Protein AF-A0A914CYJ8-F1 (afdb_monomer_lite)

Secondary structure (DSSP, 8-state):
-EEE-SS-EEEEE-SSS-EEEEEE-TTTGGGGTT--EESS--EEEPPTT-EEE-----SSSS----------TT-EEEEEE-SSEEEEEEE-TTSS-TT-TT---EEEEEEESSSEEEEEEEEEEEETTSEEEEEEETTEEEEEESSEEEEEEEEEEESEEEEEEEESS----EEEEEEEEEE-THHHHHHHHHHHHHHHHHHHHHHHHHHHHHHHHHHHHHHHHHHHHHHHHHHH----HHHHHHHHHH-GGGPPPGGGEEEEEEEEEEE-SSEEEEEEEEEEE-HHHHHH--GGGTTSEEEEEEEEEESS--HHHHHHHHHHHHHHHHTT--

Radius of gyration: 52.02 Å; chains: 1; bounding box: 90×52×131 Å

pLDDT: mean 72.26, std 16.92, range [27.33, 96.5]

InterPro domains:
  IPR000719 Protein kinase domain [PS50011] (263-334)
  IPR011009 Protein kinase-like domain superfamily [SSF56112] (263-333)

Foldseek 3Di:
DDKDDPAWKFWWDDDPDTDGPDTDDPVCVVLVVPEDEDADDIDIDADPPMDDDDDDDDPDPDDDDDDDDDDPADDEAEDEDDDQKYKYKDWFHLAQPQDDQDGHKDKYKYAYPDDKKKKKKFFQKFFQLFKKKWKDFDPDIDIDHNHIDHGDIDIDMGRMIMIIMDGNHGTRITMMIMMIGHDPCVVVVVVVVVVVVVVVVVVVVVVVVVVVVVVVVVVVVVVVVVVVVLVVLLVPDDDDPVNVVVCVVVPPQQDQDPVQKAWDPVAWPDDDPFWTKTKMWGAAAGSVCVVPVDPVRRQRHRDIDIDIGGPDPDPVSVVSVVSVVVSCVVVVVD

Organism: NCBI:txid290746

Structure (mmCIF, N/CA/C/O backbone):
data_AF-A0A914CYJ8-F1
#
_entry.id   AF-A0A914CYJ8-F1
#
loop_
_atom_site.group_PDB
_atom_site.id
_atom_site.type_symbol
_atom_site.label_atom_id
_atom_site.label_alt_id
_atom_site.label_comp_id
_atom_site.label_asym_id
_atom_site.label_entity_id
_atom_site.label_seq_id
_atom_site.pdbx_PDB_ins_code
_atom_site.Cartn_x
_atom_site.Cartn_y
_atom_site.Cartn_z
_atom_site.occupancy
_atom_site.B_iso_or_equiv
_atom_site.auth_seq_id
_atom_site.auth_comp_id
_atom_site.auth_asym_id
_atom_site.auth_atom_id
_atom_site.pdbx_PDB_model_num
ATOM 1 N N . MET A 1 1 ? -0.369 1.616 -30.869 1.00 65.31 1 MET A N 1
ATOM 2 C CA . MET A 1 1 ? -0.073 0.669 -31.967 1.00 65.31 1 MET A CA 1
ATOM 3 C C . MET A 1 1 ? -1.323 -0.158 -32.185 1.00 65.31 1 MET A C 1
ATOM 5 O O . MET A 1 1 ? -1.842 -0.647 -31.193 1.00 65.31 1 MET A O 1
ATOM 9 N N . ASN A 1 2 ? -1.812 -0.299 -33.416 1.00 59.53 2 ASN A N 1
ATOM 10 C CA . ASN A 1 2 ? -2.953 -1.172 -33.705 1.00 59.53 2 ASN A CA 1
ATOM 11 C C . ASN A 1 2 ? -2.450 -2.413 -34.433 1.00 59.53 2 ASN A C 1
ATOM 13 O O . ASN A 1 2 ? -1.816 -2.297 -35.477 1.00 59.53 2 ASN A O 1
ATOM 17 N N . TYR A 1 3 ? -2.712 -3.591 -33.873 1.00 64.88 3 TYR A N 1
ATOM 18 C CA . TYR A 1 3 ? -2.283 -4.856 -34.454 1.00 64.88 3 TYR A CA 1
ATOM 19 C C . TYR A 1 3 ? -3.475 -5.756 -34.752 1.00 64.88 3 TYR A C 1
ATOM 21 O O . TYR A 1 3 ? -4.336 -5.952 -33.896 1.00 64.88 3 TYR A O 1
ATOM 29 N N . ASN A 1 4 ? -3.494 -6.310 -35.961 1.00 63.78 4 ASN A N 1
ATOM 30 C CA . ASN A 1 4 ? -4.477 -7.283 -36.412 1.00 63.78 4 ASN A CA 1
ATOM 31 C C . ASN A 1 4 ? -3.741 -8.549 -36.871 1.00 63.78 4 ASN A C 1
ATOM 33 O O . ASN A 1 4 ? -3.039 -8.532 -37.886 1.00 63.78 4 ASN A O 1
ATOM 37 N N . GLY A 1 5 ? -3.862 -9.630 -36.101 1.00 69.62 5 GLY A N 1
ATOM 38 C CA . GLY A 1 5 ? -3.235 -10.910 -36.406 1.00 69.62 5 GLY A CA 1
ATOM 39 C C . GLY A 1 5 ? -3.329 -11.916 -35.257 1.00 69.62 5 GLY A C 1
ATOM 40 O O . GLY A 1 5 ? -3.286 -11.561 -34.083 1.00 69.62 5 GLY A O 1
ATOM 41 N N . SER A 1 6 ? -3.404 -13.200 -35.613 1.00 71.12 6 SER A N 1
ATOM 42 C CA . SER A 1 6 ? -3.577 -14.321 -34.670 1.00 71.12 6 SER A CA 1
ATOM 43 C C . SER A 1 6 ? -2.309 -14.703 -33.892 1.00 71.12 6 SER A C 1
ATOM 45 O O . SER A 1 6 ? -2.379 -15.414 -32.891 1.00 71.12 6 SER A O 1
ATOM 47 N N . LEU A 1 7 ? -1.141 -14.246 -34.347 1.00 72.56 7 LEU A N 1
ATOM 48 C CA . LEU A 1 7 ? 0.161 -14.495 -33.725 1.00 72.56 7 LEU A CA 1
ATOM 49 C C . LEU A 1 7 ? 0.676 -13.227 -33.043 1.00 72.56 7 LEU A C 1
ATOM 51 O O . LEU A 1 7 ? 0.291 -12.128 -33.425 1.00 72.56 7 LEU A O 1
ATOM 55 N N . LYS A 1 8 ? 1.561 -13.352 -32.053 1.00 76.06 8 LYS A N 1
ATOM 56 C CA . LYS A 1 8 ? 2.102 -12.188 -31.335 1.00 76.06 8 LYS A CA 1
ATOM 57 C C . LYS A 1 8 ? 3.187 -11.473 -32.145 1.00 76.06 8 LYS A C 1
ATOM 59 O O . LYS A 1 8 ? 4.078 -12.122 -32.691 1.00 76.06 8 LYS A O 1
ATOM 64 N N . VAL A 1 9 ? 3.141 -10.143 -32.170 1.00 67.50 9 VAL A N 1
ATOM 65 C CA . VAL A 1 9 ? 4.271 -9.300 -32.579 1.00 67.50 9 VAL A CA 1
ATOM 66 C C . VAL A 1 9 ? 5.287 -9.302 -31.454 1.00 67.50 9 VAL A C 1
ATOM 68 O O . VAL A 1 9 ? 4.919 -9.118 -30.293 1.00 67.50 9 VAL A O 1
ATOM 71 N N . LYS A 1 10 ? 6.564 -9.475 -31.794 1.00 74.94 10 LYS A N 1
ATOM 72 C CA . LYS A 1 10 ? 7.658 -9.342 -30.832 1.00 74.94 10 LYS A CA 1
ATOM 73 C C . LYS A 1 10 ? 8.415 -8.063 -31.119 1.00 74.94 10 LYS A C 1
ATOM 75 O O . LYS A 1 10 ? 8.967 -7.903 -32.206 1.00 74.94 10 LYS A O 1
ATOM 80 N N . ALA A 1 11 ? 8.467 -7.166 -30.150 1.00 69.69 11 ALA A N 1
ATOM 81 C CA . ALA A 1 11 ? 9.486 -6.140 -30.156 1.00 69.69 11 ALA A CA 1
ATOM 82 C C . ALA A 1 11 ? 10.757 -6.754 -29.601 1.00 69.69 11 ALA A C 1
ATOM 84 O O . ALA A 1 11 ? 10.770 -7.288 -28.490 1.00 69.69 11 ALA A O 1
ATOM 85 N N . VAL A 1 12 ? 11.813 -6.695 -30.393 1.00 69.75 12 VAL A N 1
ATOM 86 C CA . VAL A 1 12 ? 13.108 -7.223 -30.010 1.00 69.75 12 VAL A CA 1
ATOM 87 C C . VAL A 1 12 ? 14.162 -6.137 -30.084 1.00 69.75 12 VAL A C 1
ATOM 89 O O . VAL A 1 12 ? 14.069 -5.188 -30.867 1.00 69.75 12 VAL A O 1
ATOM 92 N N . THR A 1 13 ? 15.191 -6.303 -29.269 1.00 64.69 13 THR A N 1
ATOM 93 C CA . THR A 1 13 ? 16.447 -5.577 -29.405 1.00 64.69 13 THR A CA 1
ATOM 94 C C . THR A 1 13 ? 17.588 -6.578 -29.478 1.00 64.69 13 THR A C 1
ATOM 96 O O . THR A 1 13 ? 17.504 -7.649 -28.876 1.00 64.69 13 THR A O 1
ATOM 99 N N . GLY A 1 14 ? 18.628 -6.269 -30.251 1.00 55.00 14 GLY A N 1
ATOM 100 C CA . GLY A 1 14 ? 19.789 -7.145 -30.334 1.00 55.00 14 GLY A CA 1
ATOM 101 C C . GLY A 1 14 ? 20.650 -6.982 -31.578 1.00 55.00 14 GLY A C 1
ATOM 102 O O . GLY A 1 14 ? 20.204 -7.251 -32.690 1.00 55.00 14 GLY A O 1
ATOM 103 N N . TYR A 1 15 ? 21.922 -6.656 -31.348 1.00 46.19 15 TYR A N 1
ATOM 104 C CA . TYR A 1 15 ? 23.052 -7.117 -32.152 1.00 46.19 15 TYR A CA 1
ATOM 105 C C . TYR A 1 15 ? 23.819 -8.090 -31.228 1.00 46.19 15 TYR A C 1
ATOM 107 O O . TYR A 1 15 ? 24.205 -7.683 -30.136 1.00 46.19 15 TYR A O 1
ATOM 115 N N . ASN A 1 16 ? 23.960 -9.362 -31.623 1.00 39.56 16 ASN A N 1
ATOM 116 C CA . ASN A 1 16 ? 24.482 -10.551 -30.897 1.00 39.56 16 ASN A CA 1
ATOM 117 C C . ASN A 1 16 ? 23.524 -11.423 -30.056 1.00 39.56 16 ASN A C 1
ATOM 119 O O . ASN A 1 16 ? 23.711 -12.635 -30.074 1.00 39.56 16 ASN A O 1
ATOM 123 N N . GLU A 1 17 ? 22.485 -10.899 -29.402 1.00 50.50 17 GLU A N 1
ATOM 124 C CA . GLU A 1 17 ? 21.430 -11.718 -28.767 1.00 50.50 17 GLU A CA 1
ATOM 125 C C . GLU A 1 17 ? 20.073 -11.026 -28.916 1.00 50.50 17 GLU A C 1
ATOM 127 O O . GLU A 1 17 ? 19.971 -9.817 -28.720 1.00 50.50 17 GLU A O 1
ATOM 132 N N . THR A 1 18 ? 19.030 -11.768 -29.296 1.00 59.47 18 THR A N 1
ATOM 133 C CA . THR A 1 18 ? 17.680 -11.217 -29.476 1.00 59.47 18 THR A CA 1
ATOM 134 C C . THR A 1 18 ? 16.951 -11.183 -28.134 1.00 59.47 18 THR A C 1
ATOM 136 O O . THR A 1 18 ? 16.360 -12.177 -27.714 1.00 59.47 18 THR A O 1
ATOM 139 N N . TYR A 1 19 ? 16.961 -10.035 -27.462 1.00 59.78 19 TYR A N 1
ATOM 140 C CA . TYR A 1 19 ? 16.133 -9.807 -26.282 1.00 59.78 19 TYR A CA 1
ATOM 141 C C . TYR A 1 19 ? 14.717 -9.462 -26.724 1.00 59.78 19 TYR A C 1
ATOM 143 O O . TYR A 1 19 ? 14.501 -8.489 -27.448 1.00 59.78 19 TYR A O 1
ATOM 151 N N . ILE A 1 20 ? 13.740 -10.246 -26.273 1.00 67.88 20 ILE A N 1
ATOM 152 C CA . ILE A 1 20 ? 12.326 -9.923 -26.457 1.00 67.88 20 ILE A CA 1
ATOM 153 C C . ILE A 1 20 ? 11.970 -8.840 -25.437 1.00 67.88 20 ILE A C 1
ATOM 155 O O . ILE A 1 20 ? 11.884 -9.104 -24.241 1.00 67.88 20 ILE A O 1
ATOM 159 N N . LEU A 1 21 ? 11.789 -7.613 -25.921 1.00 66.06 21 LEU A N 1
ATOM 160 C CA . LEU A 1 21 ? 11.385 -6.461 -25.116 1.00 66.06 21 LEU A CA 1
ATOM 161 C C . LEU A 1 21 ? 9.946 -6.617 -24.637 1.00 66.06 21 LEU A C 1
ATOM 163 O O . LEU A 1 21 ? 9.628 -6.394 -23.470 1.00 66.06 21 LEU A O 1
ATOM 167 N N . PHE A 1 22 ? 9.076 -6.987 -25.572 1.00 69.44 22 PHE A N 1
ATOM 168 C CA . PHE A 1 22 ? 7.685 -7.299 -25.313 1.00 69.44 22 PHE A CA 1
ATOM 169 C C . PHE A 1 22 ? 7.096 -8.120 -26.450 1.00 69.44 22 PHE A C 1
ATOM 171 O O . PHE A 1 22 ? 7.529 -8.028 -27.600 1.00 69.44 22 PHE A O 1
ATOM 178 N N . GLU A 1 23 ? 6.074 -8.898 -26.115 1.00 74.81 23 GLU A N 1
ATOM 179 C CA . GLU A 1 23 ? 5.215 -9.554 -27.088 1.00 74.81 23 GLU A CA 1
ATOM 180 C C . GLU A 1 23 ? 3.791 -9.067 -26.895 1.00 74.81 23 GLU A C 1
ATOM 182 O O . GLU A 1 23 ? 3.318 -8.980 -25.762 1.00 74.81 23 GLU A O 1
ATOM 187 N N . TYR A 1 24 ? 3.095 -8.791 -27.989 1.00 76.81 24 TYR A N 1
ATOM 188 C CA . TYR A 1 24 ? 1.694 -8.406 -27.930 1.00 76.81 24 TYR A CA 1
ATOM 189 C C . TYR A 1 24 ? 0.910 -9.044 -29.067 1.00 76.81 24 TYR A C 1
ATOM 191 O O . TYR A 1 24 ? 1.392 -9.171 -30.191 1.00 76.81 24 TYR A O 1
ATOM 199 N N . GLY A 1 25 ? -0.291 -9.510 -28.743 1.00 76.44 25 GLY A N 1
ATOM 200 C CA . GLY A 1 25 ? -1.238 -10.088 -29.692 1.00 76.44 25 GLY A CA 1
ATOM 201 C C . GLY A 1 25 ? -2.582 -9.376 -29.618 1.00 76.44 25 GLY A C 1
ATOM 202 O O . GLY A 1 25 ? -2.756 -8.441 -28.841 1.00 76.44 25 GLY A O 1
ATOM 203 N N . GLU A 1 26 ? -3.543 -9.845 -30.407 1.00 74.44 26 GLU A N 1
ATOM 204 C CA . GLU A 1 26 ? -4.884 -9.256 -30.521 1.00 74.44 26 GLU A CA 1
ATOM 205 C C . GLU A 1 26 ? -5.596 -9.085 -29.165 1.00 74.44 26 GLU A C 1
ATOM 207 O O . GLU A 1 26 ? -6.169 -8.031 -28.889 1.00 74.44 26 GLU A O 1
ATOM 212 N N . ASN A 1 27 ? -5.471 -10.072 -28.273 1.00 74.50 27 ASN A N 1
ATOM 213 C CA . ASN A 1 27 ? -6.099 -10.045 -26.947 1.00 74.50 27 ASN A CA 1
ATOM 214 C C . ASN A 1 27 ? -5.528 -8.959 -26.021 1.00 74.50 27 ASN A C 1
ATOM 216 O O . ASN A 1 27 ? -6.249 -8.428 -25.178 1.00 74.50 27 ASN A O 1
ATOM 220 N N . ASP A 1 28 ? -4.256 -8.601 -26.211 1.00 70.56 28 ASP A N 1
ATOM 221 C CA . ASP A 1 28 ? -3.530 -7.673 -25.342 1.00 70.56 28 ASP A CA 1
ATOM 222 C C . ASP A 1 28 ? -3.393 -6.288 -25.993 1.00 70.56 28 ASP A C 1
ATOM 224 O O . ASP A 1 28 ? -2.958 -5.343 -25.342 1.00 70.56 28 ASP A O 1
ATOM 228 N N . ALA A 1 29 ? -3.790 -6.135 -27.265 1.00 66.25 29 ALA A N 1
ATOM 229 C CA . ALA A 1 29 ? -3.597 -4.930 -28.077 1.00 66.25 29 ALA A CA 1
ATOM 230 C C . ALA A 1 29 ? -4.163 -3.657 -27.426 1.00 66.25 29 ALA A C 1
ATOM 232 O O . ALA A 1 29 ? -3.581 -2.583 -27.558 1.00 66.25 29 ALA A O 1
ATOM 233 N N . LYS A 1 30 ? -5.250 -3.779 -26.652 1.00 67.88 30 LYS A N 1
ATOM 234 C CA . LYS A 1 30 ? -5.850 -2.653 -25.917 1.00 67.88 30 LYS A CA 1
ATOM 235 C C . LYS A 1 30 ? -4.908 -2.044 -24.875 1.00 67.88 30 LYS A C 1
ATOM 237 O O . LYS A 1 30 ? -4.979 -0.840 -24.660 1.00 67.88 30 LYS A O 1
ATOM 242 N N . LEU A 1 31 ? -4.014 -2.838 -24.278 1.00 60.97 31 LEU A N 1
ATOM 243 C CA . LEU A 1 31 ? -3.001 -2.368 -23.321 1.00 60.97 31 LEU A CA 1
ATOM 244 C C . LEU A 1 31 ? -1.889 -1.552 -24.004 1.00 60.97 31 LEU A C 1
ATOM 246 O O . LEU A 1 31 ? -1.146 -0.836 -23.342 1.00 60.97 31 LEU A O 1
ATOM 250 N N . TRP A 1 32 ? -1.788 -1.645 -25.335 1.00 62.09 32 TRP A N 1
ATOM 251 C CA . TRP A 1 32 ? -0.802 -0.941 -26.162 1.00 62.09 32 TRP A CA 1
ATOM 252 C C . TRP A 1 32 ? -1.363 0.313 -26.840 1.00 62.09 32 TRP A C 1
ATOM 254 O O . TRP A 1 32 ? -0.641 1.022 -27.559 1.00 62.09 32 TRP A O 1
ATOM 264 N N . ASN A 1 33 ? -2.640 0.618 -26.603 1.00 59.03 33 ASN A N 1
ATOM 265 C CA . ASN A 1 33 ? -3.208 1.910 -26.946 1.00 59.03 33 ASN A CA 1
ATOM 266 C C . ASN A 1 33 ? -2.525 2.956 -26.055 1.00 59.03 33 ASN A C 1
ATOM 268 O O . ASN A 1 33 ? -2.599 2.873 -24.837 1.00 59.03 33 ASN A O 1
ATOM 272 N N . ASN A 1 34 ? -1.825 3.918 -26.663 1.00 55.19 34 ASN A N 1
ATOM 273 C CA . ASN A 1 34 ? -1.064 4.986 -25.987 1.00 55.19 34 ASN A CA 1
ATOM 274 C C . ASN A 1 34 ? 0.287 4.587 -25.352 1.00 55.19 34 ASN A C 1
ATOM 276 O O . ASN A 1 34 ? 0.893 5.389 -24.629 1.00 55.19 34 ASN A O 1
ATOM 280 N N . VAL A 1 35 ? 0.822 3.399 -25.656 1.00 58.69 35 VAL A N 1
ATOM 281 C CA . VAL A 1 35 ? 2.220 3.089 -25.315 1.00 58.69 35 VAL A CA 1
ATOM 282 C C . VAL A 1 35 ? 3.148 3.886 -26.230 1.00 58.69 35 VAL A C 1
ATOM 284 O O . VAL A 1 35 ? 3.100 3.758 -27.455 1.00 58.69 35 VAL A O 1
ATOM 287 N N . ILE A 1 36 ? 4.000 4.705 -25.616 1.00 57.38 36 ILE A N 1
ATOM 288 C CA . ILE A 1 36 ? 5.079 5.428 -26.287 1.00 57.38 36 ILE A CA 1
ATOM 289 C C . ILE A 1 36 ? 6.342 4.611 -26.050 1.00 57.38 36 ILE A C 1
ATOM 291 O O . ILE A 1 36 ? 6.687 4.339 -24.904 1.00 57.38 36 ILE A O 1
ATOM 295 N N . VAL A 1 37 ? 7.013 4.202 -27.124 1.00 56.44 37 VAL A N 1
ATOM 296 C CA . VAL A 1 37 ? 8.320 3.548 -27.031 1.00 56.44 37 VAL A CA 1
ATOM 297 C C . VAL A 1 37 ? 9.368 4.551 -27.494 1.00 56.44 37 VAL A C 1
ATOM 299 O O . VAL A 1 37 ? 9.350 4.968 -28.651 1.00 56.44 37 VAL A O 1
ATOM 302 N N . SER A 1 38 ? 10.265 4.949 -26.592 1.00 53.12 38 SER A N 1
ATOM 303 C CA . SER A 1 38 ? 11.296 5.954 -26.868 1.00 53.12 38 SER A CA 1
ATOM 304 C C . SER A 1 38 ? 12.676 5.301 -26.941 1.00 53.12 38 SER A C 1
ATOM 306 O O . SER A 1 38 ? 13.176 4.785 -25.943 1.00 53.12 38 SER A O 1
ATOM 308 N N . GLY A 1 39 ? 13.315 5.332 -28.113 1.00 53.41 39 GLY A N 1
ATOM 309 C CA . GLY A 1 39 ? 14.651 4.766 -28.321 1.00 53.41 39 GLY A CA 1
ATOM 310 C C . GLY A 1 39 ? 15.147 4.900 -29.763 1.00 53.41 39 GLY A C 1
ATOM 311 O O . GLY A 1 39 ? 14.374 5.216 -30.662 1.00 53.41 39 GLY A O 1
ATOM 312 N N . ASN A 1 40 ? 16.444 4.656 -29.979 1.00 49.78 40 ASN A N 1
ATOM 313 C CA . ASN A 1 40 ? 17.101 4.829 -31.283 1.00 49.78 40 ASN A CA 1
ATOM 314 C C . ASN A 1 40 ? 16.772 3.725 -32.305 1.00 49.78 40 ASN A C 1
ATOM 316 O O . ASN A 1 40 ? 16.902 3.955 -33.504 1.00 49.78 40 ASN A O 1
ATOM 320 N N . LEU A 1 41 ? 16.359 2.532 -31.861 1.00 50.84 41 LEU A N 1
ATOM 321 C CA . LEU A 1 41 ? 16.022 1.428 -32.759 1.00 50.84 41 LEU A CA 1
ATOM 322 C C . LEU A 1 41 ? 15.099 0.423 -32.057 1.00 50.84 41 LEU A C 1
ATOM 324 O O . LEU A 1 41 ? 15.478 -0.169 -31.049 1.00 50.84 41 LEU A O 1
ATOM 328 N N . ILE A 1 42 ? 13.901 0.208 -32.598 1.00 60.09 42 ILE A N 1
ATOM 329 C CA . ILE A 1 42 ? 13.014 -0.891 -32.200 1.00 60.09 42 ILE A CA 1
ATOM 330 C C . ILE A 1 42 ? 12.892 -1.785 -33.424 1.00 60.09 42 ILE A C 1
ATOM 332 O O . ILE A 1 42 ? 12.387 -1.348 -34.457 1.00 60.09 42 ILE A O 1
ATOM 336 N N . THR A 1 43 ? 13.353 -3.029 -33.326 1.00 62.56 43 THR A N 1
ATOM 337 C CA . THR A 1 43 ? 13.066 -4.015 -34.368 1.00 62.56 43 THR A CA 1
ATOM 338 C C . THR A 1 43 ? 11.769 -4.713 -33.997 1.00 62.56 43 THR A C 1
ATOM 340 O O . THR A 1 43 ? 11.658 -5.321 -32.933 1.00 62.56 43 THR A O 1
ATOM 343 N N . LEU A 1 44 ? 10.766 -4.602 -34.861 1.00 66.31 44 LEU A N 1
ATOM 344 C CA . LEU A 1 44 ? 9.482 -5.268 -34.682 1.00 66.31 44 LEU A CA 1
ATOM 345 C C . LEU A 1 44 ? 9.444 -6.491 -35.591 1.00 66.31 44 LEU A C 1
ATOM 347 O O . LEU A 1 44 ? 9.492 -6.371 -36.813 1.00 66.31 44 LEU A O 1
ATOM 351 N N . ILE A 1 45 ? 9.359 -7.671 -34.986 1.00 69.25 45 ILE A N 1
ATOM 352 C CA . ILE A 1 45 ? 9.130 -8.922 -35.700 1.00 69.25 45 ILE A CA 1
ATOM 353 C C . ILE A 1 45 ? 7.619 -9.101 -35.808 1.00 69.25 45 ILE A C 1
ATOM 355 O O . ILE A 1 45 ? 6.952 -9.490 -34.844 1.00 69.25 45 ILE A O 1
ATOM 359 N N . ILE A 1 46 ? 7.086 -8.791 -36.988 1.00 65.56 46 ILE A N 1
ATOM 360 C CA . ILE A 1 46 ? 5.675 -8.988 -37.321 1.00 65.56 46 ILE A CA 1
ATOM 361 C C . ILE A 1 46 ? 5.522 -10.413 -37.873 1.00 65.56 46 ILE A C 1
ATOM 363 O O . ILE A 1 46 ? 6.215 -10.770 -38.831 1.00 65.56 46 ILE A O 1
ATOM 367 N N . PRO A 1 47 ? 4.664 -11.260 -37.282 1.00 58.25 47 PRO A N 1
ATOM 368 C CA . PRO A 1 47 ? 4.485 -12.626 -37.748 1.00 58.25 47 PRO A CA 1
ATOM 369 C C . PRO A 1 47 ? 3.790 -12.661 -39.123 1.00 58.25 47 PRO A C 1
ATOM 371 O O . PRO A 1 47 ? 3.103 -11.707 -39.501 1.00 58.25 47 PRO A O 1
ATOM 374 N N . PRO A 1 48 ? 3.916 -13.766 -39.881 1.00 55.06 48 PRO A N 1
ATOM 375 C CA . PRO A 1 48 ? 3.263 -13.898 -41.180 1.00 55.06 48 PRO A CA 1
ATOM 376 C C . PRO A 1 48 ? 1.754 -13.650 -41.070 1.00 55.06 48 PRO A C 1
ATOM 378 O O . PRO A 1 48 ? 1.098 -14.232 -40.207 1.00 55.06 48 PRO A O 1
ATOM 381 N N . ARG A 1 49 ? 1.202 -12.831 -41.977 1.00 58.72 49 ARG A N 1
ATOM 382 C CA . ARG A 1 49 ? -0.222 -12.426 -42.018 1.00 58.72 49 ARG A CA 1
ATOM 383 C C . ARG A 1 49 ? -0.684 -11.501 -40.878 1.00 58.72 49 ARG A C 1
ATOM 385 O O . ARG A 1 49 ? -1.878 -11.232 -40.798 1.00 58.72 49 ARG A O 1
ATOM 392 N N . GLY A 1 50 ? 0.218 -11.010 -40.028 1.00 64.12 50 GLY A N 1
ATOM 393 C CA . GLY A 1 50 ? -0.069 -9.914 -39.101 1.00 64.12 50 GLY A CA 1
ATOM 394 C C . GLY A 1 50 ? 0.073 -8.550 -39.782 1.00 64.12 50 GLY A C 1
ATOM 395 O O . GLY A 1 50 ? 0.951 -8.372 -40.626 1.00 64.12 50 GLY A O 1
ATOM 396 N N . SER A 1 51 ? -0.768 -7.584 -39.409 1.00 64.50 51 SER A N 1
ATOM 397 C CA . SER A 1 51 ? -0.654 -6.179 -39.827 1.00 64.50 51 SER A CA 1
ATOM 398 C C . SER A 1 51 ? -0.494 -5.289 -38.607 1.00 64.50 51 SER A C 1
ATOM 400 O O . SER A 1 51 ? -1.251 -5.427 -37.645 1.00 64.50 51 SER A O 1
ATOM 402 N N . LEU A 1 52 ? 0.479 -4.381 -38.648 1.00 57.72 52 LEU A N 1
ATOM 403 C CA . LEU A 1 52 ? 0.799 -3.479 -37.552 1.00 57.72 52 LEU A CA 1
ATOM 404 C C . LEU A 1 52 ? 0.806 -2.025 -38.027 1.00 57.72 52 LEU A C 1
ATOM 406 O O . LEU A 1 52 ? 1.692 -1.625 -38.780 1.00 57.72 52 LEU A O 1
ATOM 410 N N . ASP A 1 53 ? -0.123 -1.234 -37.499 1.00 63.66 53 ASP A N 1
ATOM 411 C CA . ASP A 1 53 ? -0.166 0.211 -37.681 1.00 63.66 53 ASP A CA 1
ATOM 412 C C . ASP A 1 53 ? 0.518 0.924 -36.508 1.00 63.66 53 ASP A C 1
ATOM 414 O O . ASP A 1 53 ? 0.136 0.794 -35.333 1.00 63.66 53 ASP A O 1
ATOM 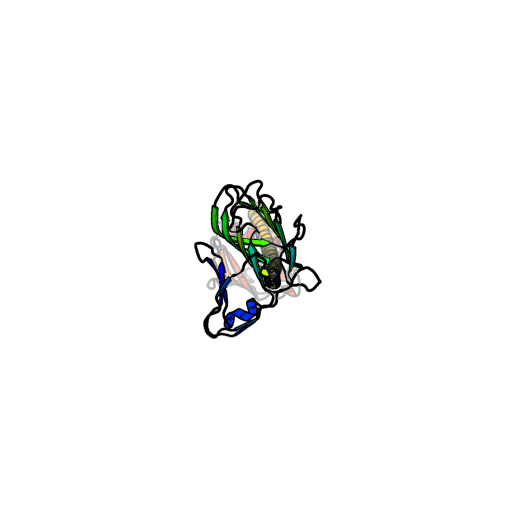418 N N . ILE A 1 54 ? 1.541 1.712 -36.839 1.00 58.19 54 ILE A N 1
ATOM 419 C CA . ILE A 1 54 ? 2.347 2.471 -35.883 1.00 58.19 54 ILE A CA 1
ATOM 420 C C . ILE A 1 54 ? 2.204 3.952 -36.201 1.00 58.19 54 ILE A C 1
ATOM 422 O O . ILE A 1 54 ? 2.571 4.411 -37.279 1.00 58.19 54 ILE A O 1
ATOM 426 N N . THR A 1 55 ? 1.720 4.715 -35.229 1.00 51.03 55 THR A N 1
ATOM 427 C CA . THR A 1 55 ? 1.785 6.174 -35.260 1.00 51.03 55 THR A CA 1
ATOM 428 C C . THR A 1 55 ? 2.984 6.602 -34.429 1.00 51.03 55 THR A C 1
ATOM 430 O O . THR A 1 55 ? 3.081 6.244 -33.256 1.00 51.03 55 THR A O 1
ATOM 433 N N . PHE A 1 56 ? 3.907 7.344 -35.030 1.00 48.34 56 PHE A N 1
ATOM 434 C CA . PHE A 1 56 ? 5.030 7.951 -34.325 1.00 48.34 56 PHE A CA 1
ATOM 435 C C . PHE A 1 56 ? 4.729 9.429 -34.074 1.00 48.34 56 PHE A C 1
ATOM 437 O O . PHE A 1 56 ? 4.230 10.130 -34.952 1.00 48.34 56 PHE A O 1
ATOM 444 N N . GLN A 1 57 ? 5.038 9.904 -32.870 1.00 44.31 57 GLN A N 1
ATOM 445 C CA . GLN A 1 57 ? 4.976 11.320 -32.532 1.00 44.31 57 GLN A CA 1
ATOM 446 C C . GLN A 1 57 ? 6.408 11.842 -32.453 1.00 44.31 57 GLN A C 1
ATOM 448 O O . GLN A 1 57 ? 7.171 11.457 -31.571 1.00 44.31 57 GLN A O 1
ATOM 453 N N . THR A 1 58 ? 6.795 12.693 -33.399 1.00 42.16 58 THR A N 1
ATOM 454 C CA . THR A 1 58 ? 8.070 13.408 -33.335 1.00 42.16 58 THR A CA 1
ATOM 455 C C . THR A 1 58 ? 7.878 14.654 -32.478 1.00 42.16 58 THR A C 1
ATOM 457 O O . THR A 1 58 ? 7.017 15.478 -32.776 1.00 42.16 58 THR A O 1
ATOM 460 N N . THR A 1 59 ? 8.681 14.833 -31.428 1.00 41.03 59 THR A N 1
ATOM 461 C CA . THR A 1 59 ? 8.582 15.979 -30.495 1.00 41.03 59 THR A CA 1
ATOM 462 C C . THR A 1 59 ? 8.964 17.330 -31.120 1.00 41.03 59 THR A C 1
ATOM 464 O O . THR A 1 59 ? 9.042 18.336 -30.425 1.00 41.03 59 THR A O 1
ATOM 467 N N . TYR A 1 60 ? 9.180 17.397 -32.432 1.00 38.12 60 TYR A N 1
ATOM 468 C CA . TYR A 1 60 ? 9.346 18.651 -33.153 1.00 38.12 60 TYR A CA 1
ATOM 469 C C . TYR A 1 60 ? 8.196 18.823 -34.133 1.00 38.12 60 TYR A C 1
ATOM 471 O O . TYR A 1 60 ? 8.054 18.067 -35.094 1.00 38.12 60 TYR A O 1
ATOM 479 N N . GLY A 1 61 ? 7.363 19.831 -33.870 1.00 38.38 61 GLY A N 1
ATOM 480 C CA . GLY A 1 61 ? 6.375 20.316 -34.818 1.00 38.38 61 GLY A CA 1
ATOM 481 C C . GLY A 1 61 ? 7.082 20.905 -36.031 1.00 38.38 61 GLY A C 1
ATOM 482 O O . GLY A 1 61 ? 7.362 22.095 -36.048 1.00 38.38 61 GLY A O 1
ATOM 483 N N . SER A 1 62 ? 7.422 20.065 -37.005 1.00 32.41 62 SER A N 1
ATOM 484 C CA . SER A 1 62 ? 7.499 20.365 -38.437 1.00 32.41 62 SER A CA 1
ATOM 485 C C . SER A 1 62 ? 7.942 19.117 -39.191 1.00 32.41 62 SER A C 1
ATOM 487 O O . SER A 1 62 ? 8.892 18.431 -38.826 1.00 32.41 62 SER A O 1
ATOM 489 N N . VAL A 1 63 ? 7.204 18.838 -40.255 1.00 40.34 63 VAL A N 1
ATOM 490 C CA . VAL A 1 63 ? 7.393 17.744 -41.201 1.00 40.34 63 VAL A CA 1
ATOM 491 C C . VAL A 1 63 ? 8.747 17.891 -41.905 1.00 40.34 63 VAL A C 1
ATOM 493 O O . VAL A 1 63 ? 8.945 18.885 -42.594 1.00 40.34 63 VAL A O 1
ATOM 496 N N . ALA A 1 64 ? 9.647 16.908 -41.790 1.00 29.42 64 ALA A N 1
ATOM 497 C CA . ALA A 1 64 ? 10.635 16.579 -42.825 1.00 29.42 64 ALA A CA 1
ATOM 498 C C . ALA A 1 64 ? 11.336 15.242 -42.530 1.00 29.42 64 ALA A C 1
ATOM 500 O O . ALA A 1 64 ? 11.770 14.972 -41.414 1.00 29.42 64 ALA A O 1
ATOM 501 N N . ASN A 1 65 ? 11.457 14.423 -43.574 1.00 35.66 65 ASN A N 1
ATOM 502 C CA . ASN A 1 65 ? 12.301 13.235 -43.621 1.00 35.66 65 ASN A CA 1
ATOM 503 C C . ASN A 1 65 ? 13.765 13.577 -43.294 1.00 35.66 65 ASN A C 1
ATOM 505 O O . ASN A 1 65 ? 14.313 14.509 -43.877 1.00 35.66 65 ASN A O 1
ATOM 509 N N . GLY A 1 66 ? 14.420 12.747 -42.478 1.00 27.33 66 GLY A N 1
ATOM 510 C CA . GLY A 1 66 ? 15.883 12.679 -42.409 1.00 27.33 66 GLY A CA 1
ATOM 511 C C . GLY A 1 66 ? 16.504 13.040 -41.057 1.00 27.33 66 GLY A C 1
ATOM 512 O O . GLY A 1 66 ? 16.364 14.148 -40.565 1.00 27.33 66 GLY A O 1
ATOM 513 N N . ILE A 1 67 ? 17.210 12.053 -40.500 1.00 29.09 67 ILE A N 1
ATOM 514 C CA . ILE A 1 67 ? 18.503 12.128 -39.796 1.00 29.09 67 ILE A CA 1
ATOM 515 C C . ILE A 1 67 ? 18.777 13.395 -38.955 1.00 29.09 67 ILE A C 1
ATOM 517 O O . ILE A 1 67 ? 19.108 14.448 -39.481 1.00 29.09 67 ILE A O 1
ATOM 521 N N . MET A 1 68 ? 18.743 13.170 -37.633 1.00 35.03 68 MET A N 1
ATOM 522 C CA . MET A 1 68 ? 19.504 13.770 -36.519 1.00 35.03 68 MET A CA 1
ATOM 523 C C . MET A 1 68 ? 19.986 15.230 -36.599 1.00 35.03 68 MET A C 1
ATOM 525 O O . MET A 1 68 ? 20.780 15.595 -37.455 1.00 35.03 68 MET A O 1
ATOM 529 N N . SER A 1 69 ? 19.717 15.979 -35.524 1.00 35.78 69 SER A N 1
ATOM 530 C CA . SER A 1 69 ? 20.732 16.547 -34.609 1.00 35.78 69 SER A CA 1
ATOM 531 C C . SER A 1 69 ? 20.103 17.718 -33.850 1.00 35.78 69 SER A C 1
ATOM 533 O O . SER A 1 69 ? 19.887 18.793 -34.403 1.00 35.78 69 SER A O 1
ATOM 535 N N . GLY A 1 70 ? 19.767 17.503 -32.579 1.00 30.09 70 GLY A N 1
ATOM 536 C CA . GLY A 1 70 ? 19.244 18.535 -31.688 1.00 30.09 70 GLY A CA 1
ATOM 537 C C . GLY A 1 70 ? 19.909 18.402 -30.326 1.00 30.09 70 GLY A C 1
ATOM 538 O O . GLY A 1 70 ? 19.969 17.309 -29.778 1.00 30.09 70 GLY A O 1
ATOM 539 N N . ASN A 1 71 ? 20.445 19.507 -29.818 1.00 35.03 71 ASN A N 1
ATOM 540 C CA . ASN A 1 71 ? 21.222 19.623 -28.583 1.00 35.03 71 ASN A CA 1
ATOM 541 C C . ASN A 1 71 ? 20.491 18.962 -27.383 1.00 35.03 71 ASN A C 1
ATOM 543 O O . ASN A 1 71 ? 19.458 19.456 -26.938 1.00 35.03 71 ASN A O 1
ATOM 547 N N . ILE A 1 72 ? 21.015 17.838 -26.877 1.00 43.44 72 ILE A N 1
ATOM 548 C CA . ILE A 1 72 ? 20.341 16.878 -25.967 1.00 43.44 72 ILE A CA 1
ATOM 549 C C . ILE A 1 72 ? 20.525 17.236 -24.476 1.00 43.44 72 ILE A C 1
ATOM 551 O O . ILE A 1 72 ? 20.393 16.394 -23.587 1.00 43.44 72 ILE A O 1
ATOM 555 N N . ASN A 1 73 ? 20.860 18.489 -24.169 1.00 38.03 73 ASN A N 1
ATOM 556 C CA . ASN A 1 73 ? 21.180 18.889 -22.802 1.00 38.03 73 ASN A CA 1
ATOM 557 C C . ASN A 1 73 ? 19.894 18.969 -21.955 1.00 38.03 73 ASN A C 1
ATOM 559 O O . ASN A 1 73 ? 19.085 19.876 -22.128 1.00 38.03 73 ASN A O 1
ATOM 563 N N . ASN A 1 74 ? 19.731 18.020 -21.025 1.00 49.03 74 ASN A N 1
ATOM 564 C CA . ASN A 1 74 ? 18.703 17.966 -19.972 1.00 49.03 74 ASN A CA 1
ATOM 565 C C . ASN A 1 74 ? 17.235 17.907 -20.435 1.00 49.03 74 ASN A C 1
ATOM 567 O O . ASN A 1 74 ? 16.390 18.646 -19.926 1.00 49.03 74 ASN A O 1
ATOM 571 N N . GLN A 1 75 ? 16.877 16.993 -21.338 1.00 50.12 75 GLN A N 1
ATOM 572 C CA . GLN A 1 75 ? 15.454 16.713 -21.566 1.00 50.12 75 GLN A CA 1
ATOM 573 C C . GLN A 1 75 ? 14.866 15.937 -20.378 1.00 50.12 75 GLN A C 1
ATOM 575 O O . GLN A 1 75 ? 15.080 14.734 -20.236 1.00 50.12 75 GLN A O 1
ATOM 580 N N . ILE A 1 76 ? 14.140 16.649 -19.512 1.00 55.34 76 ILE A N 1
ATOM 581 C CA . ILE A 1 76 ? 13.284 16.059 -18.481 1.00 55.34 76 ILE A CA 1
ATOM 582 C C . ILE A 1 76 ? 11.999 15.619 -19.175 1.00 55.34 76 ILE A C 1
ATOM 584 O O . ILE A 1 76 ? 11.197 16.444 -19.608 1.00 55.34 76 ILE A O 1
ATOM 588 N N . TYR A 1 77 ? 11.814 14.310 -19.299 1.00 57.22 77 TYR A N 1
ATOM 589 C CA . TYR A 1 77 ? 10.558 13.749 -19.778 1.00 57.22 77 TYR A CA 1
ATOM 590 C C . TYR A 1 77 ? 9.631 13.553 -18.585 1.00 57.22 77 TYR A C 1
ATOM 592 O O . TYR A 1 77 ? 9.782 12.571 -17.857 1.00 57.22 77 TYR A O 1
ATOM 600 N N . THR A 1 78 ? 8.700 14.485 -18.387 1.00 60.94 78 THR A N 1
ATOM 601 C CA . THR A 1 78 ? 7.627 14.348 -17.396 1.00 60.94 78 THR A CA 1
ATOM 602 C C . THR A 1 78 ? 6.420 13.700 -18.058 1.00 60.94 78 THR A C 1
ATOM 604 O O . THR A 1 78 ? 5.900 14.219 -19.046 1.00 60.94 78 THR A O 1
ATOM 607 N N . ARG A 1 79 ? 5.973 12.561 -17.527 1.00 63.81 79 ARG A N 1
ATOM 608 C CA . ARG A 1 79 ? 4.713 11.930 -17.933 1.00 63.81 79 ARG A CA 1
ATOM 609 C C . ARG A 1 79 ? 3.729 12.015 -16.779 1.00 63.81 79 ARG A C 1
ATOM 611 O O . ARG A 1 79 ? 3.951 11.404 -15.736 1.00 63.81 79 ARG A O 1
ATOM 618 N N . GLU A 1 80 ? 2.660 12.769 -16.991 1.00 65.38 80 GLU A N 1
ATOM 619 C CA . GLU A 1 80 ? 1.502 12.765 -16.106 1.00 65.38 80 GLU A CA 1
ATOM 620 C C . GLU A 1 80 ? 0.628 11.559 -16.430 1.00 65.38 80 GLU A C 1
ATOM 622 O O . GLU A 1 80 ? 0.392 11.235 -17.598 1.00 65.38 80 GLU A O 1
ATOM 627 N N . PHE A 1 81 ? 0.150 10.892 -15.390 1.00 64.31 81 PHE A N 1
ATOM 628 C CA . PHE A 1 81 ? -0.677 9.709 -15.527 1.00 64.31 81 PHE A CA 1
ATOM 629 C C . PHE A 1 81 ? -2.069 9.931 -14.935 1.00 64.31 81 PHE A C 1
ATOM 631 O O . PHE A 1 81 ? -2.190 10.296 -13.764 1.00 64.31 81 PHE A O 1
ATOM 638 N N . ARG A 1 82 ? -3.107 9.712 -15.758 1.00 56.38 82 ARG A N 1
ATOM 639 C CA . ARG A 1 82 ? -4.534 9.707 -15.375 1.00 56.38 82 ARG A CA 1
ATOM 640 C C . ARG A 1 82 ? -5.236 8.362 -15.598 1.00 56.38 82 ARG A C 1
ATOM 642 O O . ARG A 1 82 ? -6.390 8.242 -15.197 1.00 56.38 82 ARG A O 1
ATOM 649 N N . ASP A 1 83 ? -4.589 7.408 -16.266 1.00 59.44 83 ASP A N 1
ATOM 650 C CA . ASP A 1 83 ? -5.214 6.131 -16.636 1.00 59.44 83 ASP A CA 1
ATOM 651 C C . ASP A 1 83 ? -5.031 5.078 -15.518 1.00 59.44 83 ASP A C 1
ATOM 653 O O . ASP A 1 83 ? -4.426 5.358 -14.486 1.00 59.44 83 ASP A O 1
ATOM 657 N N . ASP A 1 84 ? -5.556 3.859 -15.694 1.00 71.88 84 ASP A N 1
ATOM 658 C CA . ASP A 1 84 ? -5.448 2.789 -14.684 1.00 71.88 84 ASP A CA 1
ATOM 659 C C . ASP A 1 84 ? -4.069 2.099 -14.694 1.00 71.88 84 ASP A C 1
ATOM 661 O O . ASP A 1 84 ? -3.552 1.717 -13.638 1.00 71.88 84 ASP A O 1
ATOM 665 N N . THR A 1 85 ? -3.436 1.976 -15.875 1.00 77.81 85 THR A N 1
ATOM 666 C CA . THR A 1 85 ? -2.079 1.402 -16.041 1.00 77.81 85 THR A CA 1
ATOM 667 C C . THR A 1 85 ? -1.205 2.127 -17.088 1.00 77.81 85 THR A C 1
ATOM 669 O O . THR A 1 85 ? -1.683 2.408 -18.185 1.00 77.81 85 THR A O 1
ATOM 672 N N . ILE A 1 86 ? 0.087 2.362 -16.807 1.00 80.69 86 ILE A N 1
ATOM 673 C CA . ILE A 1 86 ? 1.139 2.717 -17.787 1.00 80.69 86 ILE A CA 1
ATOM 674 C C . ILE A 1 86 ? 2.020 1.509 -18.045 1.00 80.69 86 ILE A C 1
ATOM 676 O O . ILE A 1 86 ? 2.459 0.852 -17.106 1.00 80.69 86 ILE A O 1
ATOM 680 N N . TYR A 1 87 ? 2.405 1.338 -19.305 1.00 78.69 87 TYR A N 1
ATOM 681 C CA . TYR A 1 87 ? 3.553 0.538 -19.702 1.00 78.69 87 TYR A CA 1
ATOM 682 C C . TYR A 1 87 ? 4.508 1.364 -20.575 1.00 78.69 87 TYR A C 1
ATOM 684 O O . TYR A 1 87 ? 4.065 2.108 -21.457 1.00 78.69 87 TYR A O 1
ATOM 692 N N . ASP A 1 88 ? 5.816 1.257 -20.338 1.00 78.31 88 ASP A N 1
ATOM 693 C CA . ASP A 1 88 ? 6.826 2.008 -21.086 1.00 78.31 88 ASP A CA 1
ATOM 694 C C . ASP A 1 88 ? 8.199 1.303 -21.055 1.00 78.31 88 ASP A C 1
ATOM 696 O O . ASP A 1 88 ? 8.493 0.471 -20.189 1.00 78.31 88 ASP A O 1
ATOM 700 N N . ILE A 1 89 ? 9.052 1.638 -22.021 1.00 77.94 89 ILE A N 1
ATOM 701 C CA . ILE A 1 89 ? 10.407 1.102 -22.176 1.00 77.94 89 ILE A CA 1
ATOM 702 C C . ILE A 1 89 ? 11.361 2.275 -22.321 1.00 77.94 89 ILE A C 1
ATOM 704 O O . ILE A 1 89 ? 11.160 3.163 -23.150 1.00 77.94 89 ILE A O 1
ATOM 708 N N . LEU A 1 90 ? 12.425 2.258 -21.525 1.00 81.19 90 LEU A N 1
ATOM 709 C CA . LEU A 1 90 ? 13.450 3.288 -21.539 1.00 81.19 90 LEU A CA 1
ATOM 710 C C . LEU A 1 90 ? 14.802 2.675 -21.887 1.00 81.19 90 LEU A C 1
ATOM 712 O O . LEU A 1 90 ? 15.211 1.659 -21.323 1.00 81.19 90 LEU A O 1
ATOM 716 N N . MET A 1 91 ? 15.500 3.338 -22.801 1.00 79.62 91 MET A N 1
ATOM 717 C CA . MET A 1 91 ? 16.803 2.924 -23.300 1.00 79.62 91 MET A CA 1
ATOM 718 C C . MET A 1 91 ? 17.733 4.141 -23.393 1.00 79.62 91 MET A C 1
ATOM 720 O O . MET A 1 91 ? 17.304 5.233 -23.782 1.00 79.62 91 MET A O 1
ATOM 724 N N . SER A 1 92 ? 19.007 3.986 -23.028 1.00 77.75 92 SER A N 1
ATOM 725 C CA . SER A 1 92 ? 20.028 5.024 -23.266 1.00 77.75 92 SER A CA 1
ATOM 726 C C . SER A 1 92 ? 20.345 5.169 -24.760 1.00 77.75 92 SER A C 1
ATOM 728 O O . SER A 1 92 ? 20.113 4.237 -25.527 1.00 77.75 92 SER A O 1
ATOM 730 N N . SER A 1 93 ? 20.907 6.312 -25.190 1.00 67.75 93 SER A N 1
ATOM 731 C CA . SER A 1 93 ? 21.308 6.483 -26.607 1.00 67.75 93 SER A CA 1
ATOM 732 C C . SER A 1 93 ? 22.378 5.476 -26.996 1.00 67.75 93 SER A C 1
ATOM 734 O O . SER A 1 93 ? 22.385 4.975 -28.117 1.00 67.75 93 SER A O 1
ATOM 736 N N . ASP A 1 94 ? 23.256 5.211 -26.029 1.00 68.56 94 ASP A N 1
ATOM 737 C CA . ASP A 1 94 ? 24.484 4.435 -26.161 1.00 68.56 94 ASP A CA 1
ATOM 738 C C . ASP A 1 94 ? 24.233 2.931 -26.040 1.00 68.56 94 ASP A C 1
ATOM 740 O O . ASP A 1 94 ? 25.168 2.140 -26.069 1.00 68.56 94 ASP A O 1
ATOM 744 N N . TYR A 1 95 ? 22.977 2.506 -25.868 1.00 68.81 95 TYR A N 1
ATOM 745 C CA . TYR A 1 95 ? 22.663 1.086 -25.849 1.00 68.81 95 TYR A CA 1
ATOM 746 C C . TYR A 1 95 ? 22.445 0.570 -27.285 1.00 68.81 95 TYR A C 1
ATOM 748 O O . TYR A 1 95 ? 21.636 1.150 -28.014 1.00 68.81 95 TYR A O 1
ATOM 756 N N . PRO A 1 96 ? 23.094 -0.537 -27.704 1.00 63.94 96 PRO A N 1
ATOM 757 C CA . PRO A 1 96 ? 24.120 -1.302 -26.983 1.00 63.94 96 PRO A CA 1
ATOM 758 C C . PRO A 1 96 ? 25.564 -0.864 -27.311 1.00 63.94 96 PRO A C 1
ATOM 760 O O . PRO A 1 96 ? 26.497 -1.570 -26.940 1.00 63.94 96 PRO A O 1
ATOM 763 N N . ILE A 1 97 ? 25.766 0.216 -28.080 1.00 64.12 97 ILE A N 1
ATOM 764 C CA . ILE A 1 97 ? 27.064 0.593 -28.662 1.00 64.12 97 ILE A CA 1
ATOM 765 C C . ILE A 1 97 ? 27.829 1.574 -27.748 1.00 64.12 97 ILE A C 1
ATOM 767 O O . ILE A 1 97 ? 27.531 2.773 -27.753 1.00 64.12 97 ILE A O 1
ATOM 771 N N . PRO A 1 98 ? 28.892 1.128 -27.049 1.00 58.97 98 PRO A N 1
ATOM 772 C CA . PRO A 1 98 ? 29.713 2.003 -26.220 1.00 58.97 98 PRO A CA 1
ATOM 773 C C . PRO A 1 98 ? 30.636 2.844 -27.091 1.00 58.97 98 PRO A C 1
ATOM 775 O O . PRO A 1 98 ? 31.749 2.419 -27.352 1.00 58.97 98 PRO A O 1
ATOM 778 N N . ASN A 1 99 ? 30.214 4.008 -27.581 1.00 56.31 99 ASN A N 1
ATOM 779 C CA . ASN A 1 99 ? 31.155 4.923 -28.250 1.00 56.31 99 ASN A CA 1
ATOM 780 C C . ASN A 1 99 ? 30.752 6.404 -28.247 1.00 56.31 99 ASN A C 1
ATOM 782 O O . ASN A 1 99 ? 31.496 7.226 -28.783 1.00 56.31 99 ASN A O 1
ATOM 786 N N . PHE A 1 100 ? 29.632 6.787 -27.629 1.00 57.41 100 PHE A N 1
ATOM 787 C CA . PHE A 1 100 ? 29.275 8.199 -27.512 1.00 57.41 100 PHE A CA 1
ATOM 788 C C . PHE A 1 100 ? 29.831 8.792 -26.213 1.00 57.41 100 PHE A C 1
ATOM 790 O O . PHE A 1 100 ? 29.416 8.462 -25.109 1.00 57.41 100 PHE A O 1
ATOM 797 N N . TYR A 1 101 ? 30.826 9.667 -26.360 1.00 55.62 101 TYR A N 1
ATOM 798 C CA . TYR A 1 101 ? 31.597 10.269 -25.264 1.00 55.62 101 TYR A CA 1
ATOM 799 C C . TYR A 1 101 ? 30.866 11.407 -24.522 1.00 55.62 101 TYR A C 1
ATOM 801 O O . TYR A 1 101 ? 31.495 12.118 -23.747 1.00 55.62 101 TYR A O 1
ATOM 809 N N . ASN A 1 102 ? 29.566 11.615 -24.764 1.00 51.62 102 ASN A N 1
ATOM 810 C CA . ASN A 1 102 ? 28.873 12.856 -24.396 1.00 51.62 102 ASN A CA 1
ATOM 811 C C . ASN A 1 102 ? 27.470 12.678 -23.796 1.00 51.62 102 ASN A C 1
ATOM 813 O O . ASN A 1 102 ? 26.716 13.650 -23.747 1.00 51.62 102 ASN A O 1
ATOM 817 N N . ASP A 1 103 ? 27.088 11.488 -23.334 1.00 52.97 103 ASP A N 1
ATOM 818 C CA . ASP A 1 103 ? 25.703 11.298 -22.908 1.00 52.97 103 ASP A CA 1
ATOM 819 C C . ASP A 1 103 ? 25.436 11.850 -21.497 1.00 52.97 103 ASP A C 1
ATOM 821 O O . ASP A 1 103 ? 25.757 11.276 -20.453 1.00 52.97 103 ASP A O 1
ATOM 825 N N . VAL A 1 104 ? 24.842 13.043 -21.530 1.00 60.38 104 VAL A N 1
ATOM 826 C CA . VAL A 1 104 ? 24.244 13.811 -20.442 1.00 60.38 104 VAL A CA 1
ATOM 827 C C . VAL A 1 104 ? 23.347 12.913 -19.597 1.00 60.38 104 VAL A C 1
ATOM 829 O O . VAL A 1 104 ? 22.586 12.108 -20.133 1.00 60.38 104 VAL A O 1
ATOM 832 N N . PHE A 1 105 ? 23.408 13.093 -18.272 1.00 62.97 105 PHE A N 1
ATOM 833 C CA . PHE A 1 105 ? 22.494 12.464 -17.320 1.00 62.97 105 PHE A CA 1
ATOM 834 C C . PHE A 1 105 ? 21.052 12.528 -17.838 1.00 62.97 105 PHE A C 1
ATOM 836 O O . PHE A 1 105 ? 20.432 13.593 -17.879 1.00 62.97 105 PHE A O 1
ATOM 843 N N . LYS A 1 106 ? 20.508 11.378 -18.233 1.00 70.94 106 LYS A N 1
ATOM 844 C CA . LYS A 1 106 ? 19.127 11.277 -18.692 1.00 70.94 106 LYS A CA 1
ATOM 845 C C . LYS A 1 106 ? 18.233 11.171 -17.479 1.00 70.94 106 LYS A C 1
ATOM 847 O O . LYS A 1 106 ? 18.478 10.333 -16.614 1.00 70.94 106 LYS A O 1
ATOM 852 N N . ARG A 1 107 ? 17.189 11.997 -17.435 1.00 80.19 107 ARG A N 1
ATOM 853 C CA . ARG A 1 107 ? 16.188 11.983 -16.371 1.00 80.19 107 ARG A CA 1
ATOM 854 C C . ARG A 1 107 ? 14.799 11.789 -16.966 1.00 80.19 107 ARG A C 1
ATOM 856 O O . ARG A 1 107 ? 14.376 12.562 -17.823 1.00 80.19 107 ARG A O 1
ATOM 863 N N . LYS A 1 108 ? 14.081 10.778 -16.485 1.00 83.44 108 LYS A N 1
ATOM 864 C CA . LYS A 1 108 ? 12.661 10.566 -16.777 1.00 83.44 108 LYS A CA 1
ATOM 865 C C . LYS A 1 108 ? 11.888 10.586 -15.471 1.00 83.44 108 LYS A C 1
ATOM 867 O O . LYS A 1 108 ? 12.255 9.861 -14.551 1.00 83.44 108 LYS A O 1
ATOM 872 N N . THR A 1 109 ? 10.836 11.387 -15.412 1.00 84.75 109 THR A N 1
ATOM 873 C CA . THR A 1 109 ? 9.980 11.519 -14.234 1.00 84.75 109 THR A CA 1
ATOM 874 C C . THR A 1 109 ? 8.562 11.098 -14.601 1.00 84.75 109 THR A C 1
ATOM 876 O O . THR A 1 109 ? 8.007 11.516 -15.617 1.00 84.75 109 THR A O 1
ATOM 879 N N . VAL A 1 110 ? 7.990 10.220 -13.790 1.00 84.31 110 VAL A N 1
ATOM 880 C CA . VAL A 1 110 ? 6.614 9.747 -13.900 1.00 84.31 110 VAL A CA 1
ATOM 881 C C . VAL A 1 110 ? 5.907 10.164 -12.623 1.00 84.31 110 VAL A C 1
ATOM 883 O O . VAL A 1 110 ? 6.282 9.706 -11.545 1.00 84.31 110 VAL A O 1
ATOM 886 N N . THR A 1 111 ? 4.905 11.027 -12.753 1.00 85.25 111 THR A N 1
ATOM 887 C CA . THR A 1 111 ? 4.182 11.601 -11.613 1.00 85.25 111 THR A CA 1
ATOM 888 C C . THR A 1 111 ? 2.709 11.219 -11.701 1.00 85.25 111 THR A C 1
ATOM 890 O O . THR A 1 111 ? 2.070 11.361 -12.750 1.00 85.25 111 THR A O 1
ATOM 893 N N . CYS A 1 112 ? 2.166 10.731 -10.590 1.00 83.12 112 CYS A N 1
ATOM 894 C CA . CYS A 1 112 ? 0.742 10.486 -10.415 1.00 83.12 112 CYS A CA 1
ATOM 895 C C . CYS A 1 112 ? 0.067 11.808 -10.046 1.00 83.12 112 CYS A C 1
ATOM 897 O O . CYS A 1 112 ? 0.475 12.470 -9.096 1.00 83.12 112 CYS A O 1
ATOM 899 N N . LEU A 1 113 ? -0.973 12.205 -10.784 1.00 77.44 113 LEU A N 1
ATOM 900 C CA . LEU A 1 113 ? -1.682 13.461 -10.498 1.00 77.44 113 LEU A CA 1
ATOM 901 C C . LEU A 1 113 ? -2.490 13.416 -9.193 1.00 77.44 113 LEU A C 1
ATOM 903 O O . LEU A 1 113 ? -2.794 14.457 -8.614 1.00 77.44 113 LEU A O 1
ATOM 907 N N . SER A 1 114 ? -2.850 12.217 -8.742 1.00 77.88 114 SER A N 1
ATOM 908 C CA . SER A 1 114 ? -3.527 11.964 -7.474 1.00 77.88 114 SER A CA 1
ATOM 909 C C . SER A 1 114 ? -3.103 10.605 -6.920 1.00 77.88 114 SER A C 1
ATOM 911 O O . SER A 1 114 ? -2.789 9.704 -7.693 1.00 77.88 114 SER A O 1
ATOM 913 N N . GLY A 1 115 ? -3.121 10.441 -5.596 1.00 86.12 115 GLY A N 1
ATOM 914 C CA . GLY A 1 115 ? -2.862 9.157 -4.938 1.00 86.12 115 GLY A CA 1
ATOM 915 C C . GLY A 1 115 ? -1.460 8.587 -5.189 1.00 86.12 115 GLY A C 1
ATOM 916 O O . GLY A 1 115 ? -0.482 9.319 -5.321 1.00 86.12 115 GLY A O 1
ATOM 917 N N . PHE A 1 116 ? -1.375 7.257 -5.239 1.00 89.38 116 PHE A N 1
ATOM 918 C CA . PHE A 1 116 ? -0.133 6.507 -5.435 1.00 89.38 116 PHE A CA 1
ATOM 919 C C . PHE A 1 116 ? -0.281 5.508 -6.586 1.00 89.38 116 PHE A C 1
ATOM 921 O O . PHE A 1 116 ? -1.376 5.007 -6.845 1.00 89.38 116 PHE A O 1
ATOM 928 N N . ALA A 1 117 ? 0.831 5.144 -7.220 1.00 90.31 117 ALA A N 1
ATOM 929 C CA . ALA A 1 117 ? 0.909 4.031 -8.158 1.00 90.31 117 ALA A CA 1
ATOM 930 C C . ALA A 1 117 ? 1.890 2.959 -7.675 1.00 90.31 117 ALA A C 1
ATOM 932 O O . ALA A 1 117 ? 2.916 3.249 -7.057 1.00 90.31 117 ALA A O 1
ATOM 933 N N . ASN A 1 118 ? 1.578 1.705 -7.990 1.00 93.81 118 ASN A N 1
ATOM 934 C CA . ASN A 1 118 ? 2.508 0.591 -7.882 1.00 93.81 118 ASN A CA 1
ATOM 935 C C . ASN A 1 118 ? 3.377 0.563 -9.136 1.00 93.81 118 ASN A C 1
ATOM 937 O O . ASN A 1 118 ? 2.879 0.269 -10.224 1.00 93.81 118 ASN A O 1
ATOM 941 N N . PHE A 1 119 ? 4.661 0.847 -8.971 1.00 93.62 119 PHE A N 1
ATOM 942 C CA . PHE A 1 119 ? 5.676 0.769 -10.008 1.00 93.62 119 PHE A CA 1
ATOM 943 C C . PHE A 1 119 ? 6.367 -0.591 -9.961 1.00 93.62 119 PHE A C 1
ATOM 945 O O . PHE A 1 119 ? 6.877 -0.998 -8.920 1.00 93.62 119 PHE A O 1
ATOM 952 N N . ASN A 1 120 ? 6.428 -1.261 -11.108 1.00 94.81 120 ASN A N 1
ATOM 953 C CA . ASN A 1 120 ? 7.185 -2.483 -11.342 1.00 94.81 120 ASN A CA 1
ATOM 954 C C . ASN A 1 120 ? 8.195 -2.224 -12.459 1.00 94.81 120 ASN A C 1
ATOM 956 O O . ASN A 1 120 ? 7.828 -2.095 -13.626 1.00 94.81 120 ASN A O 1
ATOM 960 N N . ILE A 1 121 ? 9.477 -2.160 -12.116 1.00 94.69 121 ILE A N 1
ATOM 961 C CA . ILE A 1 121 ? 10.564 -1.879 -13.050 1.00 94.69 121 ILE A CA 1
ATOM 962 C C . ILE A 1 121 ? 11.399 -3.133 -13.240 1.00 94.69 121 ILE A C 1
ATOM 964 O O . ILE A 1 121 ? 11.985 -3.650 -12.298 1.00 94.69 121 ILE A O 1
ATOM 968 N N . THR A 1 122 ? 11.490 -3.609 -14.475 1.00 93.75 122 THR A N 1
ATOM 969 C CA . THR A 1 122 ? 12.422 -4.662 -14.871 1.00 93.75 122 THR A CA 1
ATOM 970 C C . THR A 1 122 ? 13.647 -4.027 -15.523 1.00 93.75 122 THR A C 1
ATOM 972 O O . THR A 1 122 ? 13.555 -3.473 -16.622 1.00 93.75 122 THR A O 1
ATOM 975 N N . ILE A 1 123 ? 14.805 -4.130 -14.874 1.00 93.81 123 ILE A N 1
ATOM 976 C CA . ILE A 1 123 ? 16.101 -3.816 -15.477 1.00 93.81 123 ILE A CA 1
ATOM 977 C C . ILE A 1 123 ? 16.470 -5.006 -16.358 1.00 93.81 123 ILE A C 1
ATOM 979 O O . ILE A 1 123 ? 16.998 -6.002 -15.871 1.00 93.81 123 ILE A O 1
ATOM 983 N N . VAL A 1 124 ? 16.147 -4.924 -17.650 1.00 88.50 124 VAL A N 1
ATOM 984 C CA . VAL A 1 124 ? 16.438 -5.997 -18.612 1.00 88.50 124 VAL A CA 1
ATOM 985 C C . VAL A 1 124 ? 17.951 -6.157 -18.735 1.00 88.50 124 VAL A C 1
ATOM 987 O O . VAL A 1 124 ? 18.476 -7.257 -18.574 1.00 88.50 124 VAL A O 1
ATOM 990 N N . TYR A 1 125 ? 18.650 -5.038 -18.932 1.00 90.56 125 TYR A N 1
ATOM 991 C CA . TYR A 1 125 ? 20.105 -4.979 -18.974 1.00 90.56 125 TYR A CA 1
ATOM 992 C C . TYR A 1 125 ? 20.603 -3.592 -18.563 1.00 90.56 125 TYR A C 1
ATOM 994 O O . TYR A 1 125 ? 20.062 -2.582 -19.007 1.00 90.56 125 TYR A O 1
ATOM 1002 N N . ALA A 1 126 ? 21.670 -3.519 -17.775 1.00 90.50 126 ALA A N 1
ATOM 1003 C CA . ALA A 1 126 ? 22.420 -2.285 -17.557 1.00 90.50 126 ALA A CA 1
ATOM 1004 C C . ALA A 1 126 ? 23.898 -2.594 -17.295 1.00 90.50 126 ALA A C 1
ATOM 1006 O O . ALA A 1 126 ? 24.213 -3.354 -16.378 1.00 90.50 126 ALA A O 1
ATOM 1007 N N . ASP A 1 127 ? 24.809 -1.987 -18.060 1.00 89.94 127 ASP A N 1
ATOM 1008 C CA . ASP A 1 127 ? 26.255 -2.107 -17.827 1.00 89.94 127 ASP A CA 1
ATOM 1009 C C . ASP A 1 127 ? 26.794 -0.896 -17.070 1.00 89.94 127 ASP A C 1
ATOM 1011 O O . ASP A 1 127 ? 27.294 0.069 -17.644 1.00 89.94 127 ASP A O 1
ATOM 1015 N N . LEU A 1 128 ? 26.716 -0.959 -15.749 1.00 91.00 128 LEU A N 1
ATOM 1016 C CA . LEU A 1 128 ? 27.023 0.153 -14.859 1.00 91.00 128 LEU A CA 1
ATOM 1017 C C . LEU A 1 128 ? 28.465 0.108 -14.348 1.00 91.00 128 LEU A C 1
ATOM 1019 O O . LEU A 1 128 ? 28.778 0.751 -13.355 1.00 91.00 128 LEU A O 1
ATOM 1023 N N . ARG A 1 129 ? 29.380 -0.623 -15.004 1.00 91.00 129 ARG A N 1
ATOM 1024 C CA . ARG A 1 129 ? 30.808 -0.646 -14.612 1.00 91.00 129 ARG A CA 1
ATOM 1025 C C . ARG A 1 129 ? 31.445 0.743 -14.633 1.00 91.00 129 ARG A C 1
ATOM 1027 O O . ARG A 1 129 ? 32.321 1.039 -13.831 1.00 91.00 129 ARG A O 1
ATOM 1034 N N . ASN A 1 130 ? 30.969 1.588 -15.540 1.00 89.00 130 ASN A N 1
ATOM 1035 C CA . ASN A 1 130 ? 31.411 2.967 -15.695 1.00 89.00 130 ASN A CA 1
ATOM 1036 C C . ASN A 1 130 ? 30.293 3.987 -15.427 1.00 89.00 130 ASN A C 1
ATOM 1038 O O . ASN A 1 130 ? 30.562 5.186 -15.436 1.00 89.00 130 ASN A O 1
ATOM 1042 N N . GLY A 1 131 ? 29.050 3.545 -15.228 1.00 87.94 131 GLY A N 1
ATOM 1043 C CA . GLY A 1 131 ? 27.866 4.400 -15.126 1.00 87.94 131 GLY A CA 1
ATOM 1044 C C . GLY A 1 131 ? 27.124 4.247 -13.803 1.00 87.94 131 GLY A C 1
ATOM 1045 O O . GLY A 1 131 ? 27.458 3.406 -12.972 1.00 87.94 131 GLY A O 1
ATOM 1046 N N . ILE A 1 132 ? 26.096 5.069 -13.631 1.00 91.75 132 ILE A N 1
ATOM 1047 C CA . ILE A 1 132 ? 25.177 5.035 -12.496 1.00 91.75 132 ILE A CA 1
ATOM 1048 C C . ILE A 1 132 ? 23.750 4.992 -13.041 1.00 91.75 132 ILE A C 1
ATOM 1050 O O . ILE A 1 132 ? 23.413 5.715 -13.981 1.00 91.75 132 ILE A O 1
ATOM 1054 N N . LEU A 1 133 ? 22.911 4.161 -12.428 1.00 93.56 133 LEU A N 1
ATOM 1055 C CA . LEU A 1 133 ? 21.466 4.135 -12.626 1.00 93.56 133 LEU A CA 1
ATOM 1056 C C . LEU A 1 133 ? 20.790 4.326 -11.268 1.00 93.56 133 LEU A C 1
ATOM 1058 O O . LEU A 1 133 ? 20.996 3.545 -10.342 1.00 93.56 133 LEU A O 1
ATOM 1062 N N . GLN A 1 134 ? 19.990 5.375 -11.150 1.00 95.19 134 GLN A N 1
ATOM 1063 C CA . GLN A 1 134 ? 19.338 5.790 -9.919 1.00 95.19 134 GLN A CA 1
ATOM 1064 C C . GLN A 1 134 ? 17.826 5.867 -10.115 1.00 95.19 134 GLN A C 1
ATOM 1066 O O . GLN A 1 134 ? 17.333 6.516 -11.035 1.00 95.19 134 GLN A O 1
ATOM 1071 N N . PHE A 1 135 ? 17.099 5.246 -9.196 1.00 95.56 135 PHE A N 1
ATOM 1072 C CA . PHE A 1 135 ? 15.653 5.348 -9.060 1.00 95.56 135 PHE A CA 1
ATOM 1073 C C . PHE A 1 135 ? 15.358 6.149 -7.798 1.00 95.56 135 PHE A C 1
ATOM 1075 O O . PHE A 1 135 ? 15.709 5.714 -6.705 1.00 95.56 135 PHE A O 1
ATOM 1082 N N . ASN A 1 136 ? 14.733 7.309 -7.943 1.00 94.75 136 ASN A N 1
ATOM 1083 C CA . ASN A 1 136 ? 14.207 8.099 -6.836 1.00 94.75 136 ASN A CA 1
ATOM 1084 C C . ASN A 1 136 ? 12.694 7.928 -6.818 1.00 94.75 136 ASN A C 1
ATOM 1086 O O . ASN A 1 136 ? 12.056 8.088 -7.855 1.00 94.75 136 ASN A O 1
ATOM 1090 N N . TYR A 1 137 ? 12.130 7.587 -5.670 1.00 93.69 137 TYR A N 1
ATOM 1091 C CA . TYR A 1 137 ? 10.693 7.414 -5.510 1.00 93.69 137 TYR A CA 1
ATOM 1092 C C . TYR A 1 137 ? 10.295 7.794 -4.088 1.00 93.69 137 TYR A C 1
ATOM 1094 O O . TYR A 1 137 ? 10.891 7.324 -3.113 1.00 93.69 137 TYR A O 1
ATOM 1102 N N . SER A 1 138 ? 9.314 8.684 -3.964 1.00 85.69 138 SER A N 1
ATOM 1103 C CA . SER A 1 138 ? 8.938 9.294 -2.684 1.00 85.69 138 SER A CA 1
ATOM 1104 C C . SER A 1 138 ? 10.173 9.874 -1.953 1.00 85.69 138 SER A C 1
ATOM 1106 O O . SER A 1 138 ? 10.890 10.712 -2.495 1.00 85.69 138 SER A O 1
ATOM 1108 N N . THR A 1 139 ? 10.475 9.411 -0.734 1.00 84.94 139 THR A N 1
ATOM 1109 C CA . THR A 1 139 ? 11.657 9.802 0.062 1.00 84.94 139 THR A CA 1
ATOM 1110 C C . THR A 1 139 ? 12.829 8.821 -0.047 1.00 84.94 139 THR A C 1
ATOM 1112 O O . THR A 1 139 ? 13.828 8.967 0.656 1.00 84.94 139 THR A O 1
ATOM 1115 N N . THR A 1 140 ? 12.712 7.797 -0.895 1.00 92.00 140 THR A N 1
ATOM 1116 C CA . THR A 1 140 ? 13.686 6.708 -1.015 1.00 92.00 140 THR A CA 1
ATOM 1117 C C . THR A 1 140 ? 14.436 6.798 -2.339 1.00 92.00 140 THR A C 1
ATOM 1119 O O . THR A 1 140 ? 13.912 7.253 -3.357 1.00 92.00 140 THR A O 1
ATOM 1122 N N . SER A 1 141 ? 15.686 6.339 -2.339 1.00 94.69 141 SER A N 1
ATOM 1123 C CA . SER A 1 141 ? 16.468 6.170 -3.556 1.00 94.69 141 SER A CA 1
ATOM 1124 C C . SER A 1 141 ? 17.089 4.779 -3.622 1.00 94.69 141 SER A C 1
ATOM 1126 O O . SER A 1 141 ? 17.490 4.188 -2.617 1.00 94.69 141 SER A O 1
ATOM 1128 N N . LYS A 1 142 ? 17.165 4.235 -4.836 1.00 96.38 142 LYS A N 1
ATOM 1129 C CA . LYS A 1 142 ? 17.882 3.003 -5.151 1.00 96.38 142 LYS A CA 1
ATOM 1130 C C . LYS A 1 142 ? 18.918 3.307 -6.221 1.00 96.38 142 LYS A C 1
ATOM 1132 O O . LYS A 1 142 ? 18.566 3.724 -7.320 1.00 96.38 142 LYS A O 1
ATOM 1137 N N . ILE A 1 143 ? 20.185 3.088 -5.890 1.00 96.50 143 ILE A N 1
ATOM 1138 C CA . ILE A 1 143 ? 21.321 3.381 -6.765 1.00 96.50 143 ILE A CA 1
ATOM 1139 C C . ILE A 1 143 ? 21.984 2.068 -7.178 1.00 96.50 143 ILE A C 1
ATOM 1141 O O . ILE A 1 143 ? 22.174 1.162 -6.364 1.00 96.50 143 ILE A O 1
ATOM 1145 N N . TYR A 1 144 ? 22.317 1.977 -8.459 1.00 95.75 144 TYR A N 1
ATOM 1146 C CA . TYR A 1 144 ? 23.081 0.906 -9.069 1.00 95.75 144 TYR A CA 1
ATOM 1147 C C . TYR A 1 144 ? 24.342 1.506 -9.693 1.00 95.75 144 TYR A C 1
ATOM 1149 O O . TYR A 1 144 ? 24.253 2.398 -10.534 1.00 95.75 144 TYR A O 1
ATOM 1157 N N . GLU A 1 145 ? 25.504 0.993 -9.306 1.00 95.06 145 GLU A N 1
ATOM 1158 C CA . GLU A 1 145 ? 26.809 1.439 -9.797 1.00 95.06 145 GLU A CA 1
ATOM 1159 C C . GLU A 1 145 ? 27.820 0.286 -9.747 1.00 95.06 145 GLU A C 1
ATOM 1161 O O . GLU A 1 145 ? 27.630 -0.689 -9.014 1.00 95.06 145 GLU A O 1
ATOM 1166 N N . ASN A 1 146 ? 28.883 0.388 -10.546 1.00 93.06 146 ASN A N 1
ATOM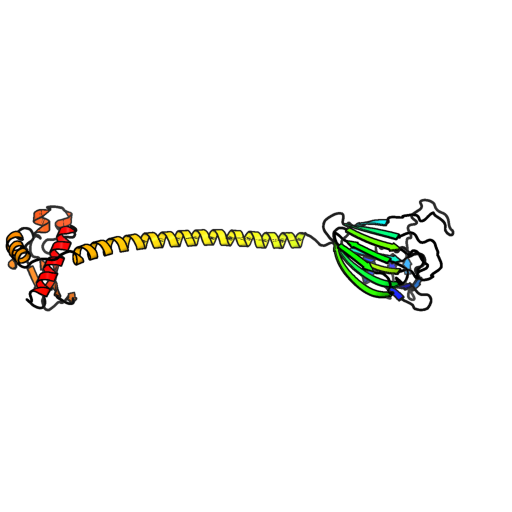 1167 C CA . ASN A 1 146 ? 30.029 -0.525 -10.575 1.00 93.06 146 ASN A CA 1
ATOM 1168 C C . ASN A 1 146 ? 29.678 -2.020 -10.771 1.00 93.06 146 ASN A C 1
ATOM 1170 O O . ASN A 1 146 ? 30.312 -2.906 -10.196 1.00 93.06 146 ASN A O 1
ATOM 1174 N N . ARG A 1 147 ? 28.644 -2.327 -11.567 1.00 94.69 147 ARG A N 1
ATOM 1175 C CA . ARG A 1 147 ? 28.217 -3.712 -11.851 1.00 94.69 147 ARG A CA 1
ATOM 1176 C C . ARG A 1 147 ? 27.415 -3.841 -13.141 1.00 94.69 147 ARG A C 1
ATOM 1178 O O . ARG A 1 147 ? 26.908 -2.855 -13.656 1.00 94.69 147 ARG A O 1
ATOM 1185 N N . ILE A 1 148 ? 27.252 -5.068 -13.627 1.00 92.38 148 ILE A N 1
ATOM 1186 C CA . ILE A 1 148 ? 26.273 -5.391 -14.674 1.00 92.38 148 ILE A CA 1
ATOM 1187 C C . ILE A 1 148 ? 25.005 -5.910 -13.991 1.00 92.38 148 ILE A C 1
ATOM 1189 O O . ILE A 1 148 ? 25.088 -6.730 -13.078 1.00 92.38 148 ILE A O 1
ATOM 1193 N N . VAL A 1 149 ? 23.845 -5.425 -14.423 1.00 93.50 149 VAL A N 1
ATOM 1194 C CA . VAL A 1 149 ? 22.529 -5.817 -13.903 1.00 93.50 149 VAL A CA 1
ATOM 1195 C C . VAL A 1 149 ? 21.726 -6.432 -15.038 1.00 93.50 149 VAL A C 1
ATOM 1197 O O . VAL A 1 149 ? 21.661 -5.857 -16.122 1.00 93.50 149 VAL A O 1
ATOM 1200 N N . THR A 1 150 ? 21.117 -7.593 -14.799 1.00 92.69 150 THR A N 1
ATOM 1201 C CA . THR A 1 150 ? 20.273 -8.282 -15.787 1.00 92.69 150 THR A CA 1
ATOM 1202 C C . THR A 1 150 ? 19.040 -8.868 -15.116 1.00 92.69 150 THR A C 1
ATOM 1204 O O . THR A 1 150 ? 19.142 -9.452 -14.039 1.00 92.69 150 THR A O 1
ATOM 1207 N N . ASN A 1 151 ? 17.883 -8.700 -15.759 1.00 91.38 151 ASN A N 1
ATOM 1208 C CA . ASN A 1 151 ? 16.575 -9.206 -15.328 1.00 91.38 151 ASN A CA 1
ATOM 1209 C C . ASN A 1 151 ? 16.215 -8.939 -13.851 1.00 91.38 151 ASN A C 1
ATOM 1211 O O . ASN A 1 151 ? 15.548 -9.755 -13.215 1.00 91.38 151 ASN A O 1
ATOM 1215 N N . GLU A 1 152 ? 16.636 -7.802 -13.295 1.00 95.31 152 GLU A N 1
ATOM 1216 C CA . GLU A 1 152 ? 16.312 -7.443 -11.910 1.00 95.31 152 GLU A CA 1
ATOM 1217 C C . GLU A 1 152 ? 14.955 -6.730 -11.850 1.00 95.31 152 GLU A C 1
ATOM 1219 O O . GLU A 1 152 ? 14.702 -5.805 -12.624 1.00 95.31 152 GLU A O 1
ATOM 1224 N N . LEU A 1 153 ? 14.083 -7.158 -10.932 1.00 95.56 153 LEU A N 1
ATOM 1225 C CA . LEU A 1 153 ? 12.782 -6.538 -10.682 1.00 95.56 153 LEU A CA 1
ATOM 1226 C C . LEU A 1 153 ? 12.858 -5.626 -9.454 1.00 95.56 153 LEU A C 1
ATOM 1228 O O . LEU A 1 153 ? 13.228 -6.064 -8.366 1.00 95.56 153 LEU A O 1
ATOM 1232 N N . LEU A 1 154 ? 12.442 -4.376 -9.628 1.00 95.75 154 LEU A N 1
ATOM 1233 C CA . LEU A 1 154 ? 12.266 -3.391 -8.572 1.00 95.75 154 LEU A CA 1
ATOM 1234 C C . LEU A 1 154 ? 10.782 -3.015 -8.494 1.00 95.75 154 LEU A C 1
ATOM 1236 O O . LEU A 1 154 ? 10.231 -2.491 -9.459 1.00 95.75 154 LEU A O 1
ATOM 1240 N N . SER A 1 155 ? 10.155 -3.269 -7.346 1.00 95.44 155 SER A N 1
ATOM 1241 C CA . SER A 1 155 ? 8.736 -2.981 -7.111 1.00 95.44 155 SER A CA 1
ATOM 1242 C C . SER A 1 155 ? 8.559 -2.051 -5.917 1.00 95.44 155 SER A C 1
ATOM 1244 O O . SER A 1 155 ? 9.093 -2.325 -4.843 1.00 95.44 155 SER A O 1
ATOM 1246 N N . PHE A 1 156 ? 7.812 -0.962 -6.092 1.00 94.81 156 PHE A N 1
ATOM 1247 C CA . PHE A 1 156 ? 7.519 0.000 -5.025 1.00 94.81 156 PHE A CA 1
ATOM 1248 C C . PHE A 1 156 ? 6.230 0.778 -5.296 1.00 94.81 156 PHE A C 1
ATOM 1250 O O . PHE A 1 156 ? 5.754 0.844 -6.425 1.00 94.81 156 PHE A O 1
ATOM 1257 N N . THR A 1 157 ? 5.677 1.391 -4.251 1.00 93.81 157 THR A N 1
ATOM 1258 C CA . THR A 1 157 ? 4.502 2.265 -4.336 1.00 93.81 157 THR A CA 1
ATOM 1259 C C . THR A 1 157 ? 4.934 3.707 -4.096 1.00 93.81 157 THR A C 1
ATOM 1261 O O . THR A 1 157 ? 5.567 3.985 -3.076 1.00 93.81 157 THR A O 1
ATOM 1264 N N . ALA A 1 158 ? 4.616 4.613 -5.018 1.00 93.94 158 ALA A N 1
ATOM 1265 C CA . ALA A 1 158 ? 4.984 6.024 -4.918 1.00 93.94 158 ALA A CA 1
ATOM 1266 C C . ALA A 1 158 ? 3.980 6.925 -5.649 1.00 93.94 158 ALA A C 1
ATOM 1268 O O . ALA A 1 158 ? 3.233 6.468 -6.510 1.00 93.94 158 ALA A O 1
ATOM 1269 N N . ASP A 1 159 ? 3.947 8.201 -5.288 1.00 91.44 159 ASP A N 1
ATOM 1270 C CA . ASP A 1 159 ? 3.245 9.264 -6.014 1.00 91.44 159 ASP A CA 1
ATOM 1271 C C . ASP A 1 159 ? 4.086 9.760 -7.200 1.00 91.44 159 ASP A C 1
ATOM 1273 O O . ASP A 1 159 ? 3.560 10.055 -8.271 1.00 91.44 159 ASP A O 1
ATOM 1277 N N . GLU A 1 160 ? 5.409 9.756 -7.053 1.00 92.06 160 GLU A N 1
ATOM 1278 C CA . GLU A 1 160 ? 6.362 10.085 -8.107 1.00 92.06 160 GLU A CA 1
ATOM 1279 C C . GLU A 1 160 ? 7.509 9.069 -8.187 1.00 92.06 160 GLU A C 1
ATOM 1281 O O . GLU A 1 160 ? 8.040 8.599 -7.178 1.00 92.06 160 GLU A O 1
ATOM 1286 N N . MET A 1 161 ? 7.942 8.784 -9.415 1.00 93.25 161 MET A N 1
ATOM 1287 C CA . MET A 1 161 ? 9.170 8.063 -9.720 1.00 93.25 161 MET A CA 1
ATOM 1288 C C . MET A 1 161 ? 10.040 8.875 -10.682 1.00 93.25 161 MET A C 1
ATOM 1290 O O . MET A 1 161 ? 9.630 9.192 -11.795 1.00 93.25 161 MET A O 1
ATOM 1294 N N . THR A 1 162 ? 11.298 9.098 -10.313 1.00 92.81 162 THR A N 1
ATOM 1295 C CA . THR A 1 162 ? 12.328 9.665 -11.183 1.00 92.81 162 THR A CA 1
ATOM 1296 C C . THR A 1 162 ? 13.434 8.642 -11.447 1.00 92.81 162 THR A C 1
ATOM 1298 O O . THR A 1 162 ? 14.118 8.188 -10.533 1.00 92.81 162 THR A O 1
ATOM 1301 N N . ILE A 1 163 ? 13.662 8.321 -12.718 1.00 91.12 163 ILE A N 1
ATOM 1302 C CA . ILE A 1 163 ? 14.772 7.493 -13.197 1.00 91.12 163 ILE A CA 1
ATOM 1303 C C . ILE A 1 163 ? 15.861 8.427 -13.714 1.00 91.12 163 ILE A C 1
ATOM 1305 O O . ILE A 1 163 ? 15.602 9.260 -14.581 1.00 91.12 163 ILE A O 1
ATOM 1309 N N . SER A 1 164 ? 17.075 8.300 -13.188 1.00 90.69 164 SER A N 1
ATOM 1310 C CA . SER A 1 164 ? 18.252 9.046 -13.634 1.00 90.69 164 SER A CA 1
ATOM 1311 C C . SER A 1 164 ? 19.378 8.090 -13.998 1.00 90.69 164 SER A C 1
ATOM 1313 O O . SER A 1 164 ? 19.676 7.176 -13.236 1.00 90.69 164 SER A O 1
ATOM 1315 N N . ALA A 1 165 ? 20.014 8.294 -15.145 1.00 88.44 165 ALA A N 1
ATOM 1316 C CA . ALA A 1 165 ? 21.120 7.456 -15.588 1.00 88.44 165 ALA A CA 1
ATOM 1317 C C . ALA A 1 165 ? 22.201 8.292 -16.268 1.00 88.44 165 ALA A C 1
ATOM 1319 O O . ALA A 1 165 ? 21.879 9.211 -17.020 1.00 88.44 165 ALA A O 1
ATOM 1320 N N . GLY A 1 166 ? 23.468 7.974 -16.025 1.00 85.62 166 GLY A N 1
ATOM 1321 C CA . GLY A 1 166 ? 24.583 8.705 -16.621 1.00 85.62 166 GLY A CA 1
ATOM 1322 C C . GLY A 1 166 ? 25.927 8.034 -16.381 1.00 85.62 166 GLY A C 1
ATOM 1323 O O . GLY A 1 166 ? 26.063 7.157 -15.528 1.00 85.62 166 GLY A O 1
ATOM 1324 N N . SER A 1 167 ? 26.936 8.456 -17.136 1.00 83.62 167 SER A N 1
ATOM 1325 C CA . SER A 1 167 ? 28.312 8.003 -16.969 1.00 83.62 167 SER A CA 1
ATOM 1326 C C . SER A 1 167 ? 29.296 9.113 -17.333 1.00 83.62 167 SER A C 1
ATOM 1328 O O . SER A 1 167 ? 29.040 9.913 -18.226 1.00 83.62 167 SER A O 1
ATOM 1330 N N . TYR A 1 168 ? 30.442 9.146 -16.648 1.00 79.62 168 TYR A N 1
ATOM 1331 C CA . TYR A 1 168 ? 31.575 10.014 -16.998 1.00 79.62 168 TYR A CA 1
ATOM 1332 C C . TYR A 1 168 ? 32.562 9.344 -17.968 1.00 79.62 168 TYR A C 1
ATOM 1334 O O . TYR A 1 168 ? 33.596 9.918 -18.306 1.00 79.62 168 TYR A O 1
ATOM 1342 N N . LYS A 1 169 ? 32.287 8.101 -18.374 1.00 82.38 169 LYS A N 1
ATOM 1343 C CA . LYS A 1 169 ? 33.107 7.294 -19.279 1.00 82.38 169 LYS A CA 1
ATOM 1344 C C . LYS A 1 169 ? 32.194 6.592 -20.293 1.00 82.38 169 LYS A C 1
ATOM 1346 O O . LYS A 1 169 ? 30.992 6.498 -20.079 1.00 82.38 169 LYS A O 1
ATOM 1351 N N . PRO A 1 170 ? 32.733 6.046 -21.389 1.00 81.25 170 PRO A N 1
ATOM 1352 C CA . PRO A 1 170 ? 31.952 5.170 -22.251 1.00 81.25 170 PRO A CA 1
ATOM 1353 C C . PRO A 1 170 ? 31.387 3.976 -21.463 1.00 81.25 170 PRO A C 1
ATOM 1355 O O . PRO A 1 170 ? 32.096 3.332 -20.678 1.00 81.25 170 PRO A O 1
ATOM 1358 N N . TRP A 1 171 ? 30.108 3.682 -21.675 1.00 81.69 171 TRP A N 1
ATOM 1359 C CA . TRP A 1 171 ? 29.388 2.569 -21.060 1.00 81.69 171 TRP A CA 1
ATOM 1360 C C . TRP A 1 171 ? 28.395 1.982 -22.068 1.00 81.69 171 TRP A C 1
ATOM 1362 O O . TRP A 1 171 ? 27.982 2.672 -22.996 1.00 81.69 171 TRP A O 1
ATOM 1372 N N . ASN A 1 172 ? 28.010 0.713 -21.899 1.00 82.19 172 ASN A N 1
ATOM 1373 C CA . ASN A 1 172 ? 27.102 0.029 -22.839 1.00 82.19 172 ASN A CA 1
ATOM 1374 C C . ASN A 1 172 ? 25.628 0.421 -22.633 1.00 82.19 172 ASN A C 1
ATOM 1376 O O . ASN A 1 172 ? 24.731 -0.202 -23.202 1.00 82.19 172 ASN A O 1
ATOM 1380 N N . GLY A 1 173 ? 25.369 1.422 -21.789 1.00 84.69 173 GLY A N 1
ATOM 1381 C CA . GLY A 1 173 ? 24.035 1.925 -21.545 1.00 84.69 173 GLY A CA 1
ATOM 1382 C C . GLY A 1 173 ? 23.147 1.001 -20.712 1.00 84.69 173 GLY A C 1
ATOM 1383 O O . GLY A 1 173 ? 23.605 0.118 -19.977 1.00 84.69 173 GLY A O 1
ATOM 1384 N N . PHE A 1 174 ? 21.841 1.229 -20.828 1.00 86.88 174 PHE A N 1
ATOM 1385 C CA . PHE A 1 174 ? 20.809 0.459 -20.151 1.00 86.88 174 PHE A CA 1
ATOM 1386 C C . PHE A 1 174 ? 19.559 0.292 -21.011 1.00 86.88 174 PHE A C 1
ATOM 1388 O O . PHE A 1 174 ? 19.262 1.088 -21.904 1.00 86.88 174 PHE A O 1
ATOM 1395 N N . LEU A 1 175 ? 18.802 -0.733 -20.650 1.00 86.38 175 LEU A N 1
ATOM 1396 C CA . LEU A 1 175 ? 17.495 -1.073 -21.157 1.00 86.38 175 LEU A CA 1
ATOM 1397 C C . LEU A 1 175 ? 16.625 -1.490 -19.974 1.00 86.38 175 LEU A C 1
ATOM 1399 O O . LEU A 1 175 ? 16.917 -2.461 -19.269 1.00 86.38 175 LEU A O 1
ATOM 1403 N N . LEU A 1 176 ? 15.535 -0.763 -19.774 1.00 88.69 176 LEU A N 1
ATOM 1404 C CA . LEU A 1 176 ? 14.561 -1.067 -18.741 1.00 88.69 176 LEU A CA 1
ATOM 1405 C C . LEU A 1 176 ? 13.145 -1.021 -19.294 1.00 88.69 176 LEU A C 1
ATOM 1407 O O . LEU A 1 176 ? 12.835 -0.307 -20.247 1.00 88.69 176 LEU A O 1
ATOM 1411 N N . ARG A 1 177 ? 12.282 -1.782 -18.641 1.00 86.81 177 ARG A N 1
ATOM 1412 C CA . ARG A 1 177 ? 10.840 -1.787 -18.837 1.00 86.81 177 ARG A CA 1
ATOM 1413 C C . ARG A 1 177 ? 10.208 -1.395 -17.520 1.00 86.81 177 ARG A C 1
ATOM 1415 O O . ARG A 1 177 ? 10.624 -1.920 -16.490 1.00 86.81 177 ARG A O 1
ATOM 1422 N N . TYR A 1 178 ? 9.201 -0.537 -17.540 1.00 88.12 178 TYR A N 1
ATOM 1423 C CA . TYR A 1 178 ? 8.417 -0.289 -16.341 1.00 88.12 178 TYR A CA 1
ATOM 1424 C C . TYR A 1 178 ? 6.921 -0.321 -16.614 1.00 88.12 178 TYR A C 1
ATOM 1426 O O . TYR A 1 178 ? 6.444 0.062 -17.682 1.00 88.12 178 TYR A O 1
ATOM 1434 N N . GLU A 1 179 ? 6.203 -0.780 -15.602 1.00 89.50 179 GLU A N 1
ATOM 1435 C CA . GLU A 1 179 ? 4.754 -0.774 -15.516 1.00 89.50 179 GLU A CA 1
ATOM 1436 C C . GLU A 1 179 ? 4.357 0.013 -14.266 1.00 89.50 179 GLU A C 1
ATOM 1438 O O . GLU A 1 179 ? 4.964 -0.161 -13.209 1.00 89.50 179 GLU A O 1
ATOM 1443 N N . ALA A 1 180 ? 3.371 0.895 -14.381 1.00 89.31 180 ALA A N 1
ATOM 1444 C CA . ALA A 1 180 ? 2.795 1.610 -13.249 1.00 89.31 180 ALA A CA 1
ATOM 1445 C C . ALA A 1 180 ? 1.289 1.356 -13.221 1.00 89.31 180 ALA A C 1
ATOM 1447 O O . ALA A 1 180 ? 0.638 1.479 -14.252 1.00 89.31 180 ALA A O 1
ATOM 1448 N N . SER A 1 181 ? 0.729 1.010 -12.067 1.00 89.12 181 SER A N 1
ATOM 1449 C CA . SER A 1 181 ? -0.715 0.785 -11.909 1.00 89.12 181 SER A CA 1
ATOM 1450 C C . SER A 1 181 ? -1.264 1.613 -10.756 1.00 89.12 181 SER A C 1
ATOM 1452 O O . SER A 1 181 ? -0.668 1.646 -9.679 1.00 89.12 181 SER A O 1
ATOM 1454 N N . TYR A 1 182 ? -2.381 2.303 -10.982 1.00 87.56 182 TYR A N 1
ATOM 1455 C CA . TYR A 1 182 ? -2.977 3.182 -9.978 1.00 87.56 182 TYR A CA 1
ATOM 1456 C C . TYR A 1 182 ? -3.442 2.388 -8.749 1.00 87.56 182 TYR A C 1
ATOM 1458 O O . TYR A 1 182 ? -4.121 1.363 -8.866 1.00 87.56 182 TYR A O 1
ATOM 1466 N N . VAL A 1 183 ? -3.114 2.866 -7.547 1.00 85.38 183 VAL A N 1
ATOM 1467 C CA . VAL A 1 183 ? -3.607 2.286 -6.294 1.00 85.38 183 VAL A CA 1
ATOM 1468 C C . VAL A 1 183 ? -4.919 2.972 -5.940 1.00 85.38 183 VAL A C 1
ATOM 1470 O O . VAL A 1 183 ? -4.944 4.079 -5.410 1.00 85.38 183 VAL A O 1
ATOM 1473 N N . ASN A 1 184 ? -6.036 2.314 -6.250 1.00 69.31 184 ASN A N 1
ATOM 1474 C CA . ASN A 1 184 ? -7.358 2.879 -6.003 1.00 69.31 184 ASN A CA 1
ATOM 1475 C C . ASN A 1 184 ? -7.636 3.023 -4.486 1.00 69.31 184 ASN A C 1
ATOM 1477 O O . ASN A 1 184 ? -7.896 2.033 -3.792 1.00 69.31 184 ASN A O 1
ATOM 1481 N N . GLU A 1 185 ? -7.596 4.263 -3.979 1.00 59.66 185 GLU A N 1
ATOM 1482 C CA . GLU A 1 185 ? -7.822 4.633 -2.569 1.00 59.66 185 GLU A CA 1
ATOM 1483 C C . GLU A 1 185 ? -9.201 4.214 -2.025 1.00 59.66 185 GLU A C 1
ATOM 1485 O O . GLU A 1 185 ? -9.382 4.089 -0.809 1.00 59.66 185 GLU A O 1
ATOM 1490 N N . GLU A 1 186 ? -10.178 3.932 -2.895 1.00 57.53 186 GLU A N 1
ATOM 1491 C CA . GLU A 1 186 ? -11.525 3.517 -2.483 1.00 57.53 186 GLU A CA 1
ATOM 1492 C C . GLU A 1 186 ? -11.531 2.259 -1.598 1.00 57.53 186 GLU A C 1
ATOM 1494 O O . GLU A 1 186 ? -12.385 2.115 -0.716 1.00 57.53 186 GLU A O 1
ATOM 1499 N N . LYS A 1 187 ? -10.575 1.339 -1.796 1.00 53.41 187 LYS A N 1
ATOM 1500 C CA . LYS A 1 187 ? -10.465 0.136 -0.955 1.00 53.41 187 LYS A CA 1
ATOM 1501 C C . LYS A 1 187 ? -9.934 0.452 0.441 1.00 53.41 187 LYS A C 1
ATOM 1503 O O . LYS A 1 187 ? -10.398 -0.147 1.410 1.00 53.41 187 LYS A O 1
ATOM 1508 N N . THR A 1 188 ? -9.015 1.402 0.563 1.00 54.59 188 THR A N 1
ATOM 1509 C CA . THR A 1 188 ? -8.387 1.767 1.839 1.00 54.59 188 THR A CA 1
ATOM 1510 C C . THR A 1 188 ? -9.371 2.512 2.738 1.00 54.59 188 THR A C 1
ATOM 1512 O O . THR A 1 188 ? -9.506 2.184 3.918 1.00 54.59 188 THR A O 1
ATOM 1515 N N . ASN A 1 189 ? -10.159 3.426 2.163 1.00 56.28 189 ASN A N 1
ATOM 1516 C CA . ASN A 1 189 ? -11.183 4.165 2.902 1.00 56.28 189 ASN A CA 1
ATOM 1517 C C . ASN A 1 189 ? -12.289 3.240 3.432 1.00 56.28 189 ASN A C 1
ATOM 1519 O O . ASN A 1 189 ? -12.689 3.366 4.589 1.00 56.28 189 ASN A O 1
ATOM 1523 N N . LYS A 1 190 ? -12.728 2.240 2.653 1.00 55.38 190 LYS A N 1
ATOM 1524 C CA . LYS A 1 190 ? -13.711 1.246 3.130 1.00 55.38 190 LYS A CA 1
ATOM 1525 C C . LYS A 1 190 ? -13.209 0.450 4.339 1.00 55.38 190 LYS A C 1
ATOM 1527 O O . LYS A 1 190 ? -13.984 0.213 5.261 1.00 55.38 190 LYS A O 1
ATOM 1532 N N . ILE A 1 191 ? -11.928 0.079 4.373 1.00 58.66 191 ILE A N 1
ATOM 1533 C CA . ILE A 1 191 ? -11.340 -0.650 5.509 1.00 58.66 191 ILE A CA 1
ATOM 1534 C C . ILE A 1 191 ? -11.291 0.239 6.760 1.00 58.66 191 ILE A C 1
ATOM 1536 O O . ILE A 1 191 ? -11.679 -0.207 7.840 1.00 58.66 191 ILE A O 1
ATOM 1540 N N . ILE A 1 192 ? -10.895 1.507 6.622 1.00 59.56 192 ILE A N 1
ATOM 1541 C CA . ILE A 1 192 ? -10.845 2.456 7.746 1.00 59.56 192 ILE A CA 1
ATOM 1542 C C . ILE A 1 192 ? -12.250 2.712 8.312 1.00 59.56 192 ILE A C 1
ATOM 1544 O O . ILE A 1 192 ? -12.430 2.667 9.529 1.00 59.56 192 ILE A O 1
ATOM 1548 N N . PHE A 1 193 ? -13.267 2.892 7.462 1.00 59.06 193 PHE A N 1
ATOM 1549 C CA . PHE A 1 193 ? -14.654 3.064 7.916 1.00 59.06 193 PHE A CA 1
ATOM 1550 C C . PHE A 1 193 ? -15.190 1.846 8.684 1.00 59.06 193 PHE A C 1
ATOM 1552 O O . PHE A 1 193 ? -15.877 2.017 9.693 1.00 59.06 193 PHE A O 1
ATOM 1559 N N . ILE A 1 194 ? -14.846 0.624 8.262 1.00 64.69 194 ILE A N 1
ATOM 1560 C CA . ILE A 1 194 ? -15.233 -0.607 8.972 1.00 64.69 194 ILE A CA 1
ATOM 1561 C C . ILE A 1 194 ? -14.562 -0.676 10.351 1.00 64.69 194 ILE A C 1
ATOM 1563 O O . ILE A 1 194 ? -15.222 -0.984 11.345 1.00 64.69 194 ILE A O 1
ATOM 1567 N N . ILE A 1 195 ? -13.271 -0.342 10.435 1.00 66.50 195 ILE A N 1
ATOM 1568 C CA . ILE A 1 195 ? -12.521 -0.362 11.697 1.00 66.50 195 ILE A CA 1
ATOM 1569 C C . ILE A 1 195 ? -13.085 0.681 12.673 1.00 66.50 195 ILE A C 1
ATOM 1571 O O . ILE A 1 195 ? -13.415 0.343 13.810 1.00 66.50 195 ILE A O 1
ATOM 1575 N N . VAL A 1 196 ? -13.269 1.929 12.229 1.00 70.19 196 VAL A N 1
ATOM 1576 C CA . VAL A 1 196 ? -13.788 3.023 13.072 1.00 70.19 196 VAL A CA 1
ATOM 1577 C C . VAL A 1 196 ? -15.224 2.744 13.535 1.00 70.19 196 VAL A C 1
ATOM 1579 O O . VAL A 1 196 ? -15.542 2.953 14.708 1.00 70.19 196 VAL A O 1
ATOM 1582 N N . GLY A 1 197 ? -16.076 2.193 12.661 1.00 67.44 197 GLY A N 1
ATOM 1583 C CA . GLY A 1 197 ? -17.437 1.788 13.025 1.00 67.44 197 GLY A CA 1
ATOM 1584 C C . GLY A 1 197 ? -17.473 0.693 14.098 1.00 67.44 197 GLY A C 1
ATOM 1585 O O . GLY A 1 197 ? -18.305 0.739 15.006 1.00 67.44 197 GLY A O 1
ATOM 1586 N N . SER A 1 198 ? -16.529 -0.254 14.055 1.00 76.12 198 SER A N 1
ATOM 1587 C CA . SER A 1 198 ? -16.465 -1.355 15.021 1.00 76.12 198 SER A CA 1
ATOM 1588 C C . SER A 1 198 ? -16.032 -0.896 16.421 1.00 76.12 198 SER A C 1
ATOM 1590 O O . SER A 1 198 ? -16.560 -1.391 17.418 1.00 76.12 198 SER A O 1
ATOM 1592 N N . PHE A 1 199 ? -15.125 0.082 16.526 1.00 75.25 199 PHE A N 1
ATOM 1593 C CA . PHE A 1 199 ? -14.702 0.632 17.822 1.00 75.25 199 PHE A CA 1
ATOM 1594 C C . PHE A 1 199 ? -15.807 1.442 18.513 1.00 75.25 199 PHE A C 1
ATOM 1596 O O . PHE A 1 199 ? -15.980 1.330 19.730 1.00 75.25 199 PHE A O 1
ATOM 1603 N N . ALA A 1 200 ? -16.603 2.202 17.753 1.00 75.44 200 ALA A N 1
ATOM 1604 C CA . ALA A 1 200 ? -17.727 2.957 18.306 1.00 75.44 200 ALA A CA 1
ATOM 1605 C C . ALA A 1 200 ? -18.806 2.035 18.909 1.00 75.44 200 ALA A C 1
ATOM 1607 O O . ALA A 1 200 ? -19.319 2.309 19.995 1.00 75.44 200 ALA A O 1
ATOM 1608 N N . GLY A 1 201 ? -19.101 0.902 18.259 1.00 76.00 201 GLY A N 1
ATOM 1609 C CA . GLY A 1 201 ? -20.061 -0.085 18.769 1.00 76.00 201 GLY A CA 1
ATOM 1610 C C . GLY A 1 201 ? -19.637 -0.715 20.101 1.00 76.00 201 GLY A C 1
ATOM 1611 O O . GLY A 1 201 ? -20.442 -0.822 21.028 1.00 76.00 201 GLY A O 1
ATOM 1612 N N . ILE A 1 202 ? -18.356 -1.075 20.236 1.00 83.06 202 ILE A N 1
ATOM 1613 C CA . ILE A 1 202 ? -17.815 -1.698 21.457 1.00 83.06 202 ILE A CA 1
ATOM 1614 C C . ILE A 1 202 ? -17.854 -0.724 22.645 1.00 83.06 202 ILE A C 1
ATOM 1616 O O . ILE A 1 202 ? -18.158 -1.133 23.771 1.00 83.06 202 ILE A O 1
ATOM 1620 N N . ALA A 1 203 ? -17.604 0.568 22.408 1.00 82.44 203 ALA A N 1
ATOM 1621 C CA . ALA A 1 203 ? -17.639 1.589 23.455 1.00 82.44 203 ALA A CA 1
ATOM 1622 C C . ALA A 1 203 ? -19.044 1.752 24.065 1.00 82.44 203 ALA A C 1
ATOM 1624 O O . ALA A 1 203 ? -19.185 1.822 25.287 1.00 82.44 203 ALA A O 1
ATOM 1625 N N . VAL A 1 204 ? -20.092 1.735 23.234 1.00 84.94 204 VAL A N 1
ATOM 1626 C CA . VAL A 1 204 ? -21.485 1.844 23.695 1.00 84.94 204 VAL A CA 1
ATOM 1627 C C . VAL A 1 204 ? -21.894 0.619 24.519 1.00 84.94 204 VAL A C 1
ATOM 1629 O O . VAL A 1 204 ? -22.449 0.770 25.607 1.00 84.94 204 VAL A O 1
ATOM 1632 N N . ILE A 1 205 ? -21.562 -0.592 24.059 1.00 84.75 205 ILE A N 1
ATOM 1633 C CA . ILE A 1 205 ? -21.873 -1.837 24.787 1.00 84.75 205 ILE A CA 1
ATOM 1634 C C . ILE A 1 205 ? -21.163 -1.867 26.150 1.00 84.75 205 ILE A C 1
ATOM 1636 O O . ILE A 1 205 ? -21.764 -2.232 27.163 1.00 84.75 205 ILE A O 1
ATOM 1640 N N . SER A 1 206 ? -19.906 -1.419 26.195 1.00 84.25 206 SER A N 1
ATOM 1641 C CA . SER A 1 206 ? -19.115 -1.356 27.428 1.00 84.25 206 SER A CA 1
ATOM 1642 C C . SER A 1 206 ? -19.723 -0.395 28.457 1.00 84.25 206 SER A C 1
ATOM 1644 O O . SER A 1 206 ? -19.819 -0.738 29.635 1.00 84.25 206 SER A O 1
ATOM 1646 N N . LEU A 1 207 ? -20.203 0.780 28.029 1.00 87.38 207 LEU A N 1
ATOM 1647 C CA . LEU A 1 207 ? -20.854 1.748 28.922 1.00 87.38 207 LEU A CA 1
ATOM 1648 C C . LEU A 1 207 ? -22.156 1.204 29.523 1.00 87.38 207 LEU A C 1
ATOM 1650 O O . LEU A 1 207 ? -22.407 1.385 30.717 1.00 87.38 207 LEU A O 1
ATOM 1654 N N . VAL A 1 208 ? -22.959 0.490 28.729 1.00 89.12 208 VAL A N 1
ATOM 1655 C CA . VAL A 1 208 ? -24.195 -0.146 29.211 1.00 89.12 208 VAL A CA 1
ATOM 1656 C C . VAL A 1 208 ? -23.879 -1.236 30.240 1.00 89.12 208 VAL A C 1
ATOM 1658 O O . VAL A 1 208 ? -24.495 -1.269 31.307 1.00 89.12 208 VAL A O 1
ATOM 1661 N N . ALA A 1 209 ? -22.881 -2.084 29.975 1.00 87.19 209 ALA A N 1
ATOM 1662 C CA . ALA A 1 209 ? -22.459 -3.130 30.906 1.00 87.19 209 ALA A CA 1
ATOM 1663 C C . ALA A 1 209 ? -21.945 -2.556 32.240 1.00 87.19 209 ALA A C 1
ATOM 1665 O O . ALA A 1 209 ? -22.306 -3.054 33.308 1.00 87.19 209 ALA A O 1
ATOM 1666 N N . ILE A 1 210 ? -21.165 -1.469 32.194 1.00 90.69 210 ILE A N 1
ATOM 1667 C CA . ILE A 1 210 ? -20.688 -0.761 33.393 1.00 90.69 210 ILE A CA 1
ATOM 1668 C C . ILE A 1 210 ? -21.867 -0.183 34.186 1.00 90.69 210 ILE A C 1
ATOM 1670 O O . ILE A 1 210 ? -21.918 -0.336 35.408 1.00 90.69 210 ILE A O 1
ATOM 1674 N N . GLY A 1 211 ? -22.844 0.432 33.513 1.00 88.94 211 GLY A N 1
ATOM 1675 C CA . GLY A 1 211 ? -24.047 0.961 34.161 1.00 88.94 211 GLY A CA 1
ATOM 1676 C C . GLY A 1 211 ? -24.843 -0.121 34.898 1.00 88.94 211 GLY A C 1
ATOM 1677 O O . GLY A 1 211 ? -25.222 0.062 36.059 1.00 88.94 211 GLY A O 1
ATOM 1678 N N . ILE A 1 212 ? -25.024 -1.280 34.258 1.00 90.31 212 ILE A N 1
ATOM 1679 C CA . ILE A 1 212 ? -25.680 -2.449 34.859 1.00 90.31 212 ILE A CA 1
ATOM 1680 C C . ILE A 1 212 ? -24.882 -2.951 36.072 1.00 90.31 212 ILE A C 1
ATOM 1682 O O . ILE A 1 212 ? -25.456 -3.168 37.141 1.00 90.31 212 ILE A O 1
ATOM 1686 N N . LEU A 1 213 ? -23.558 -3.082 35.954 1.00 88.75 213 LEU A N 1
ATOM 1687 C CA . LEU A 1 213 ? -22.697 -3.544 37.046 1.00 88.75 213 LEU A CA 1
ATOM 1688 C C . LEU A 1 213 ? -22.780 -2.622 38.274 1.00 88.75 213 LEU A C 1
ATOM 1690 O O . LEU A 1 213 ? -22.955 -3.099 39.398 1.00 88.75 213 LEU A O 1
ATOM 1694 N N . ILE A 1 214 ? -22.724 -1.302 38.072 1.00 89.12 214 ILE A N 1
ATOM 1695 C CA . ILE A 1 214 ? -22.851 -0.311 39.151 1.00 89.12 214 ILE A CA 1
ATOM 1696 C C . ILE A 1 214 ? -24.221 -0.420 39.835 1.00 89.12 214 ILE A C 1
ATOM 1698 O O . ILE A 1 214 ? -24.304 -0.348 41.066 1.00 89.12 214 ILE A O 1
ATOM 1702 N N . TYR A 1 215 ? -25.295 -0.628 39.068 1.00 90.38 215 TYR A N 1
ATOM 1703 C CA . TYR A 1 215 ? -26.639 -0.819 39.616 1.00 90.38 215 TYR A CA 1
ATOM 1704 C C . TYR A 1 215 ? -26.716 -2.051 40.535 1.00 90.38 215 TYR A C 1
ATOM 1706 O O . TYR A 1 215 ? -27.196 -1.948 41.670 1.00 90.38 215 TYR A O 1
ATOM 1714 N N . TYR A 1 216 ? -26.176 -3.194 40.098 1.00 83.81 216 TYR A N 1
ATOM 1715 C CA . TYR A 1 216 ? -26.142 -4.417 40.907 1.00 83.81 216 TYR A CA 1
ATOM 1716 C C . TYR A 1 216 ? -25.315 -4.258 42.188 1.00 83.81 216 TYR A C 1
ATOM 1718 O O . TYR A 1 216 ? -25.753 -4.684 43.262 1.00 83.81 216 TYR A O 1
ATOM 1726 N N . LEU A 1 217 ? -24.153 -3.603 42.109 1.00 78.50 217 LEU A N 1
ATOM 1727 C CA . LEU A 1 217 ? -23.297 -3.365 43.275 1.00 78.50 217 LEU A CA 1
ATOM 1728 C C . LEU A 1 217 ? -23.978 -2.461 44.313 1.00 78.50 217 LEU A C 1
ATOM 1730 O O . LEU A 1 217 ? -23.943 -2.760 45.508 1.00 78.50 217 LEU A O 1
ATOM 1734 N N . ARG A 1 218 ? -24.672 -1.402 43.873 1.00 77.19 218 ARG A N 1
ATOM 1735 C CA . ARG A 1 218 ? -25.431 -0.514 44.772 1.00 77.19 218 ARG A CA 1
ATOM 1736 C C . ARG A 1 218 ? -26.599 -1.223 45.453 1.00 77.19 218 ARG A C 1
ATOM 1738 O O . ARG A 1 218 ? -26.855 -0.966 46.629 1.00 77.19 218 ARG A O 1
ATOM 1745 N N . LYS A 1 219 ? -27.292 -2.122 44.747 1.00 75.31 219 LYS A N 1
ATOM 1746 C CA . LYS A 1 219 ? -28.385 -2.918 45.326 1.00 75.31 219 LYS A CA 1
ATOM 1747 C C . LYS A 1 219 ? -27.869 -3.859 46.421 1.00 75.31 219 LYS A C 1
ATOM 1749 O O . LYS A 1 219 ? -28.434 -3.883 47.509 1.00 75.31 219 LYS A O 1
ATOM 1754 N N . LYS A 1 220 ? -26.751 -4.548 46.172 1.00 64.31 220 LYS A N 1
ATOM 1755 C CA . LYS A 1 220 ? -26.145 -5.501 47.119 1.00 64.31 220 LYS A CA 1
ATOM 1756 C C . LYS A 1 220 ? -25.511 -4.824 48.345 1.00 64.31 220 LYS A C 1
ATOM 1758 O O . LYS A 1 220 ? -25.534 -5.384 49.437 1.00 64.31 220 LYS A O 1
ATOM 1763 N N . GLY A 1 221 ? -24.980 -3.606 48.195 1.00 60.19 221 GLY A N 1
ATOM 1764 C CA . GLY A 1 221 ? -24.418 -2.833 49.312 1.00 60.19 221 GLY A CA 1
ATOM 1765 C C . GLY A 1 221 ? -25.453 -2.449 50.378 1.00 60.19 221 GLY A C 1
ATOM 1766 O O . GLY A 1 221 ? -25.152 -2.493 51.569 1.00 60.19 221 GLY A O 1
ATOM 1767 N N . LYS A 1 222 ? -26.695 -2.158 49.968 1.00 58.38 222 LYS A N 1
ATOM 1768 C CA . LYS A 1 222 ? -27.789 -1.820 50.897 1.00 58.38 222 LYS A CA 1
ATOM 1769 C C . LYS A 1 222 ? -28.256 -3.005 51.753 1.00 58.38 222 LYS A C 1
ATOM 1771 O O . LYS A 1 222 ? -28.761 -2.785 52.848 1.00 58.38 222 LYS A O 1
ATOM 1776 N N . GLU A 1 223 ? -28.087 -4.240 51.284 1.00 55.88 223 GLU A N 1
ATOM 1777 C CA . GLU A 1 223 ? -28.411 -5.444 52.066 1.00 55.88 223 GLU A CA 1
ATOM 1778 C C . GLU A 1 223 ? -27.331 -5.759 53.109 1.00 55.88 223 GLU A C 1
ATOM 1780 O O . GLU A 1 223 ? -27.660 -6.107 54.241 1.00 55.88 223 GLU A O 1
ATOM 1785 N N . LYS A 1 224 ? -26.048 -5.563 52.775 1.00 53.66 224 LYS A N 1
ATOM 1786 C CA . LYS A 1 224 ? -24.935 -5.820 53.707 1.00 53.66 224 LYS A CA 1
ATOM 1787 C C . LYS A 1 224 ? -24.924 -4.880 54.913 1.00 53.66 224 LYS A C 1
ATOM 1789 O O . LYS A 1 224 ? -24.767 -5.350 56.033 1.00 53.66 224 LYS A O 1
ATOM 1794 N N . GLN A 1 225 ? -25.203 -3.592 54.704 1.00 56.22 225 GLN A N 1
ATOM 1795 C CA . GLN A 1 225 ? -25.259 -2.608 55.796 1.00 56.22 225 GLN A CA 1
ATOM 1796 C C . GLN A 1 225 ? -26.367 -2.901 56.823 1.00 56.22 225 GLN A C 1
ATOM 1798 O O . GLN A 1 225 ? -26.245 -2.528 57.985 1.00 56.22 225 GLN A O 1
ATOM 1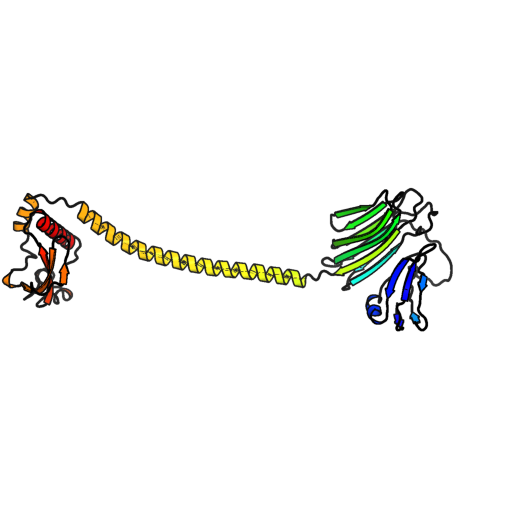803 N N . ARG A 1 226 ? -27.443 -3.593 56.421 1.00 50.91 226 ARG A N 1
ATOM 1804 C CA . ARG A 1 226 ? -28.522 -4.001 57.337 1.00 50.91 226 ARG A CA 1
ATOM 1805 C C . ARG A 1 226 ? -28.150 -5.223 58.179 1.00 50.91 226 ARG A C 1
ATOM 1807 O O . ARG A 1 226 ? -28.585 -5.319 59.318 1.00 50.91 226 ARG A O 1
ATOM 1814 N N . LEU A 1 227 ? -27.354 -6.138 57.628 1.00 50.88 227 LEU A N 1
ATOM 1815 C CA . LEU A 1 227 ? -26.897 -7.352 58.312 1.00 50.88 227 LEU A CA 1
ATOM 1816 C C . LEU A 1 227 ? -25.751 -7.072 59.294 1.00 50.88 227 LEU A C 1
ATOM 1818 O O . LEU A 1 227 ? -25.761 -7.599 60.403 1.00 50.88 227 LEU A O 1
ATOM 1822 N N . GLU A 1 228 ? -24.805 -6.208 58.923 1.00 49.59 228 GLU A N 1
ATOM 1823 C CA . GLU A 1 228 ? -23.672 -5.836 59.786 1.00 49.59 228 GLU A CA 1
ATOM 1824 C C . GLU A 1 228 ? -24.133 -5.091 61.049 1.00 49.59 228 GLU A C 1
ATOM 1826 O O . GLU A 1 228 ? -23.682 -5.419 62.144 1.00 49.59 228 GLU A O 1
ATOM 1831 N N . GLY A 1 229 ? -25.126 -4.199 60.937 1.00 48.97 229 GLY A N 1
ATOM 1832 C CA . GLY A 1 229 ? -25.707 -3.514 62.098 1.00 48.97 229 GLY A CA 1
ATOM 1833 C C . GLY A 1 229 ? -26.390 -4.454 63.102 1.00 48.97 229 GLY A C 1
ATOM 1834 O O . GLY A 1 229 ? -26.369 -4.190 64.299 1.00 48.97 229 GLY A O 1
ATOM 1835 N N . ILE A 1 230 ? -26.955 -5.578 62.647 1.00 49.03 230 ILE A N 1
ATOM 1836 C CA . ILE A 1 230 ? -27.577 -6.578 63.533 1.00 49.03 230 ILE A CA 1
ATOM 1837 C C . ILE A 1 230 ? -26.500 -7.417 64.241 1.00 49.03 230 ILE A C 1
ATOM 1839 O O . ILE A 1 230 ? -26.621 -7.694 65.436 1.00 49.03 230 ILE A O 1
ATOM 1843 N N . CYS A 1 231 ? -25.425 -7.785 63.537 1.00 44.78 231 CYS A N 1
ATOM 1844 C CA . CYS A 1 231 ? -24.304 -8.530 64.117 1.00 44.78 231 CYS A CA 1
ATOM 1845 C C . CYS A 1 231 ? -23.537 -7.724 65.175 1.00 44.78 231 CYS A C 1
ATOM 1847 O O . CYS A 1 231 ? -23.200 -8.278 66.222 1.00 44.78 231 CYS A O 1
ATOM 1849 N N . ASP A 1 232 ? -23.305 -6.428 64.957 1.00 46.34 232 ASP A N 1
ATOM 1850 C CA . ASP A 1 232 ? -22.605 -5.576 65.931 1.00 46.34 232 ASP A CA 1
ATOM 1851 C C . ASP A 1 232 ? -23.396 -5.408 67.235 1.00 46.34 232 ASP A C 1
ATOM 1853 O O . ASP A 1 232 ? -22.822 -5.416 68.327 1.00 46.34 232 ASP A O 1
ATOM 1857 N N . ILE A 1 233 ? -24.725 -5.320 67.151 1.00 50.78 233 ILE A N 1
ATOM 1858 C CA . ILE A 1 233 ? -25.592 -5.213 68.331 1.00 50.78 233 ILE A CA 1
ATOM 1859 C C . ILE A 1 233 ? -25.583 -6.525 69.139 1.00 50.78 233 ILE A C 1
ATOM 1861 O O . ILE A 1 233 ? -25.517 -6.493 70.369 1.00 50.78 233 ILE A O 1
ATOM 1865 N N . LEU A 1 234 ? -25.602 -7.682 68.467 1.00 44.44 234 LEU A N 1
ATOM 1866 C CA . LEU A 1 234 ? -25.556 -8.998 69.120 1.00 44.44 234 LEU A CA 1
ATOM 1867 C C . LEU A 1 234 ? -24.200 -9.286 69.779 1.00 44.44 234 LEU A C 1
ATOM 1869 O O . LEU A 1 234 ? -24.153 -9.904 70.843 1.00 44.44 234 LEU A O 1
ATOM 1873 N N . THR A 1 235 ? -23.108 -8.828 69.165 1.00 46.59 235 THR A N 1
ATOM 1874 C CA . THR A 1 235 ? -21.741 -9.090 69.643 1.00 46.59 235 THR A CA 1
ATOM 1875 C C . THR A 1 235 ? -21.387 -8.233 70.865 1.00 46.59 235 THR A C 1
ATOM 1877 O O . THR A 1 235 ? -20.669 -8.695 71.751 1.00 46.59 235 THR A O 1
ATOM 1880 N N . ASN A 1 236 ? -21.942 -7.020 70.965 1.00 49.78 236 ASN A N 1
ATOM 1881 C CA . ASN A 1 236 ? -21.637 -6.074 72.044 1.00 49.78 236 ASN A CA 1
ATOM 1882 C C . ASN A 1 236 ? -22.557 -6.179 73.278 1.00 49.78 236 ASN A C 1
ATOM 1884 O O . ASN A 1 236 ? -22.283 -5.544 74.296 1.00 49.78 236 ASN A O 1
ATOM 1888 N N . MET A 1 237 ? -23.623 -6.990 73.249 1.00 47.97 237 MET A N 1
ATOM 1889 C CA . MET A 1 237 ? -24.453 -7.236 74.438 1.00 47.97 237 MET A CA 1
ATOM 1890 C C . MET A 1 237 ? -23.826 -8.289 75.365 1.00 47.97 237 MET A C 1
ATOM 1892 O O . MET A 1 237 ? -24.060 -9.497 75.234 1.00 47.97 237 MET A O 1
ATOM 1896 N N . GLN A 1 238 ? -23.079 -7.836 76.372 1.00 45.66 238 GLN A N 1
ATOM 1897 C CA . GLN A 1 238 ? -22.794 -8.623 77.575 1.00 45.66 238 GLN A CA 1
ATOM 1898 C C . GLN A 1 238 ? -23.907 -8.372 78.603 1.00 45.66 238 GLN A C 1
ATOM 1900 O O . GLN A 1 238 ? -23.970 -7.304 79.197 1.00 45.66 238 GLN A O 1
ATOM 1905 N N . MET A 1 239 ? -24.815 -9.340 78.774 1.00 47.81 239 MET A N 1
ATOM 1906 C CA . MET A 1 239 ? -25.813 -9.322 79.853 1.00 47.81 239 MET A CA 1
ATOM 1907 C C . MET A 1 239 ? -25.217 -9.981 81.092 1.00 47.81 239 MET A C 1
ATOM 1909 O O . MET A 1 239 ? -24.730 -11.110 81.015 1.00 47.81 239 MET A O 1
ATOM 1913 N N . THR A 1 240 ? -25.286 -9.295 82.226 1.00 49.28 240 THR A N 1
ATOM 1914 C CA . THR A 1 240 ? -24.896 -9.826 83.535 1.00 49.28 240 THR A CA 1
ATOM 1915 C C . THR A 1 240 ? -26.070 -10.579 84.175 1.00 49.28 240 THR A C 1
ATOM 1917 O O . THR A 1 240 ? -27.230 -10.316 83.865 1.00 49.28 240 THR A O 1
ATOM 1920 N N . LYS A 1 241 ? -25.810 -11.521 85.097 1.00 46.69 241 LYS A N 1
ATOM 1921 C CA . LYS A 1 241 ? -26.877 -12.280 85.796 1.00 46.69 241 LYS A CA 1
ATOM 1922 C C . LYS A 1 241 ? -27.888 -11.383 86.522 1.00 46.69 241 LYS A C 1
ATOM 1924 O O . LYS A 1 241 ? -29.061 -11.742 86.587 1.00 46.69 241 LYS A O 1
ATOM 1929 N N . ASP A 1 242 ? -27.450 -10.225 87.003 1.00 51.12 242 ASP A N 1
ATOM 1930 C CA . ASP A 1 242 ? -28.311 -9.244 87.669 1.00 51.12 242 ASP A CA 1
ATOM 1931 C C . ASP A 1 242 ? -29.223 -8.499 86.678 1.00 51.12 242 ASP A C 1
ATOM 1933 O O . ASP A 1 242 ? -30.363 -8.181 87.016 1.00 51.12 242 ASP A O 1
ATOM 1937 N N . ASP A 1 243 ? -28.799 -8.339 85.417 1.00 53.69 243 ASP A N 1
ATOM 1938 C CA . ASP A 1 243 ? -29.652 -7.798 84.351 1.00 53.69 243 ASP A CA 1
ATOM 1939 C C . ASP A 1 243 ? -30.791 -8.764 84.012 1.00 53.69 243 ASP A C 1
ATOM 1941 O O . ASP A 1 243 ? -31.912 -8.327 83.780 1.00 53.69 243 ASP A O 1
ATOM 1945 N N . LEU A 1 244 ? -30.560 -10.082 84.048 1.00 50.12 244 LEU A N 1
ATOM 1946 C CA . LEU A 1 244 ? -31.614 -11.087 83.828 1.00 50.12 244 LEU A CA 1
ATOM 1947 C C . LEU A 1 244 ? -32.653 -11.119 84.954 1.00 50.12 244 LEU A C 1
ATOM 1949 O O . LEU A 1 244 ? -33.835 -11.344 84.690 1.00 50.12 244 LEU A O 1
ATOM 1953 N N . ILE A 1 245 ? -32.228 -10.888 86.198 1.00 50.22 245 ILE A N 1
ATOM 1954 C CA . ILE A 1 245 ? -33.128 -10.817 87.357 1.00 50.22 245 ILE A CA 1
ATOM 1955 C C . ILE A 1 245 ? -33.933 -9.510 87.307 1.00 50.22 245 ILE A C 1
ATOM 1957 O O . ILE A 1 245 ? -35.156 -9.553 87.429 1.00 50.22 245 ILE A O 1
ATOM 1961 N N . GLY A 1 246 ? -33.289 -8.381 86.987 1.00 50.16 246 GLY A N 1
ATOM 1962 C CA . GLY A 1 246 ? -33.969 -7.103 86.761 1.00 50.16 246 GLY A CA 1
ATOM 1963 C C . GLY A 1 246 ? -34.917 -7.114 85.554 1.00 50.16 246 GLY A C 1
ATOM 1964 O O . GLY A 1 246 ? -35.975 -6.490 85.597 1.00 50.16 246 GLY A O 1
ATOM 1965 N N . TYR A 1 247 ? -34.606 -7.867 84.492 1.00 49.69 247 TYR A N 1
ATOM 1966 C CA . TYR A 1 247 ? -35.504 -8.055 83.345 1.00 49.69 247 TYR A CA 1
ATOM 1967 C C . TYR A 1 247 ? -36.739 -8.880 83.704 1.00 49.69 247 TYR A C 1
ATOM 1969 O O . TYR A 1 247 ? -37.814 -8.599 83.180 1.00 49.69 247 TYR A O 1
ATOM 1977 N N . LYS A 1 248 ? -36.630 -9.847 84.621 1.00 48.94 248 LYS A N 1
ATOM 1978 C CA . LYS A 1 248 ? -37.784 -10.603 85.126 1.00 48.94 248 LYS A CA 1
ATOM 1979 C C . LYS A 1 248 ? -38.766 -9.716 85.908 1.00 48.94 248 LYS A C 1
ATOM 1981 O O . LYS A 1 248 ? -39.956 -9.997 85.894 1.00 48.94 248 LYS A O 1
ATOM 1986 N N . GLU A 1 249 ? -38.285 -8.633 86.524 1.00 47.41 249 GLU A N 1
ATOM 1987 C CA . GLU A 1 249 ? -39.110 -7.653 87.253 1.00 47.41 249 GLU A CA 1
ATOM 1988 C C . GLU A 1 249 ? -39.589 -6.461 86.397 1.00 47.41 249 GLU A C 1
ATOM 1990 O O . GLU A 1 249 ? -40.575 -5.822 86.751 1.00 47.41 249 GLU A O 1
ATOM 1995 N N . LYS A 1 250 ? -38.949 -6.158 85.253 1.00 49.38 250 LYS A N 1
ATOM 1996 C CA . LYS A 1 250 ? -39.306 -5.023 84.363 1.00 49.38 250 LYS A CA 1
ATOM 1997 C C . LYS A 1 250 ? -40.099 -5.384 83.095 1.00 49.38 250 LYS A C 1
ATOM 1999 O O . LYS A 1 250 ? -40.342 -4.505 82.270 1.00 49.38 250 LYS A O 1
ATOM 2004 N N . THR A 1 251 ? -40.483 -6.645 82.882 1.00 53.44 251 THR A N 1
ATOM 2005 C CA . THR A 1 251 ? -41.042 -7.124 81.596 1.00 53.44 251 THR A CA 1
ATOM 2006 C C . THR A 1 251 ? -42.567 -7.239 81.510 1.00 53.44 251 THR A C 1
ATOM 2008 O O . THR A 1 251 ? -43.049 -7.939 80.629 1.00 53.44 251 THR A O 1
ATOM 2011 N N . ASP A 1 252 ? -43.350 -6.513 82.306 1.00 58.28 252 ASP A N 1
ATOM 2012 C CA . ASP A 1 252 ? -44.817 -6.667 82.276 1.00 58.28 252 ASP A CA 1
ATOM 2013 C C . ASP A 1 252 ? -45.497 -6.191 80.971 1.00 58.28 252 ASP A C 1
ATOM 2015 O O . ASP A 1 252 ? -46.514 -6.749 80.565 1.00 58.28 252 ASP A O 1
ATOM 2019 N N . GLU A 1 253 ? -44.952 -5.201 80.253 1.00 67.25 253 GLU A N 1
ATOM 2020 C CA . GLU A 1 253 ? -45.709 -4.539 79.169 1.00 67.25 253 GLU A CA 1
ATOM 2021 C C . GLU A 1 253 ? -45.897 -5.366 77.886 1.00 67.25 253 GLU A C 1
ATOM 2023 O O . GLU A 1 253 ? -46.844 -5.134 77.139 1.00 67.25 253 GLU A O 1
ATOM 2028 N N . LEU A 1 254 ? -44.985 -6.297 77.588 1.00 74.12 254 LEU A N 1
ATOM 2029 C CA . LEU A 1 254 ? -45.058 -7.164 76.399 1.00 74.12 254 LEU A CA 1
ATOM 2030 C C . LEU A 1 254 ? -45.137 -8.649 76.768 1.00 74.12 254 LEU A C 1
ATOM 2032 O O . LEU A 1 254 ? -44.924 -9.515 75.919 1.00 74.12 254 LEU A O 1
ATOM 2036 N N . PHE A 1 255 ? -45.409 -8.944 78.038 1.00 80.81 255 PHE A N 1
ATOM 2037 C CA . PHE A 1 255 ? -45.552 -10.307 78.515 1.00 80.81 255 PHE A CA 1
ATOM 2038 C C . PHE A 1 255 ? -46.883 -10.897 78.045 1.00 80.81 255 PHE A C 1
ATOM 2040 O O . PHE A 1 255 ? -47.949 -10.302 78.215 1.00 80.81 255 PHE A O 1
ATOM 2047 N N . ILE A 1 256 ? -46.827 -12.086 77.451 1.00 81.75 256 ILE A N 1
ATOM 2048 C CA . ILE A 1 256 ? -48.016 -12.849 77.077 1.00 81.75 256 ILE A CA 1
ATOM 2049 C C . ILE A 1 256 ? -48.261 -13.854 78.194 1.00 81.75 256 ILE A C 1
ATOM 2051 O O . ILE A 1 256 ? -47.396 -14.673 78.488 1.00 81.75 256 ILE A O 1
ATOM 2055 N N . LYS A 1 257 ? -49.438 -13.789 78.821 1.00 79.25 257 LYS A N 1
ATOM 2056 C CA . LYS A 1 257 ? -49.840 -14.762 79.843 1.00 79.25 257 LYS A CA 1
ATOM 2057 C C . LYS A 1 257 ? -49.950 -16.154 79.226 1.00 79.25 257 LYS A C 1
ATOM 2059 O O . LYS A 1 257 ? -50.520 -16.292 78.146 1.00 79.25 257 LYS A O 1
ATOM 2064 N N . ASP A 1 258 ? -49.526 -17.176 79.961 1.00 73.81 258 ASP A N 1
ATOM 2065 C CA . ASP A 1 258 ? -49.582 -18.576 79.518 1.00 73.81 258 ASP A CA 1
ATOM 2066 C C . ASP A 1 258 ? -50.996 -19.009 79.090 1.00 73.81 258 ASP A C 1
ATOM 2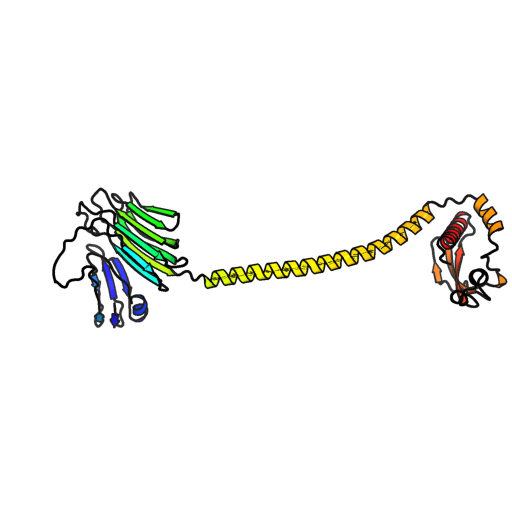068 O O . ASP A 1 258 ? -51.160 -19.751 78.129 1.00 73.81 258 ASP A O 1
ATOM 2072 N N . SER A 1 259 ? -52.043 -18.476 79.734 1.00 79.00 259 SER A N 1
ATOM 2073 C CA . SER A 1 259 ? -53.450 -18.737 79.377 1.00 79.00 259 SER A CA 1
ATOM 2074 C C . SER A 1 259 ? -53.846 -18.271 77.972 1.00 79.00 259 SER A C 1
ATOM 2076 O O . SER A 1 259 ? -54.894 -18.668 77.461 1.00 79.00 259 SER A O 1
ATOM 2078 N N . ASN A 1 260 ? -53.047 -17.386 77.379 1.00 83.94 260 ASN A N 1
ATOM 2079 C CA . ASN A 1 260 ? -53.329 -16.731 76.111 1.00 83.94 260 ASN A CA 1
ATOM 2080 C C . ASN A 1 260 ? -52.494 -17.312 74.968 1.00 83.94 260 ASN A C 1
ATOM 2082 O O . ASN A 1 260 ? -52.663 -16.873 73.837 1.00 83.94 260 ASN A O 1
ATOM 2086 N N . ILE A 1 261 ? -51.616 -18.286 75.216 1.00 87.75 261 ILE A N 1
ATOM 2087 C CA . ILE A 1 261 ? -50.798 -18.902 74.172 1.00 87.75 261 ILE A CA 1
ATOM 2088 C C . ILE A 1 261 ? -50.928 -20.422 74.200 1.00 87.75 261 ILE A C 1
ATOM 2090 O O . ILE A 1 261 ? -50.673 -21.081 75.203 1.00 87.75 261 ILE A O 1
ATOM 2094 N N . PHE A 1 262 ? -51.316 -20.989 73.065 1.00 87.62 262 PHE A N 1
ATOM 2095 C CA . PHE A 1 262 ? -51.375 -22.430 72.863 1.00 87.62 262 PHE A CA 1
ATOM 2096 C C . PHE A 1 262 ? -50.183 -22.848 72.020 1.00 87.62 262 PHE A C 1
ATOM 2098 O O . PHE A 1 262 ? -49.971 -22.295 70.946 1.00 87.62 262 PHE A O 1
ATOM 2105 N N . ILE A 1 263 ? -49.409 -23.822 72.490 1.00 87.00 263 ILE A N 1
ATOM 2106 C CA . ILE A 1 263 ? -48.224 -24.318 71.787 1.00 87.00 263 ILE A CA 1
ATOM 2107 C C . ILE A 1 263 ? -48.477 -25.769 71.399 1.00 87.00 263 ILE A C 1
ATOM 2109 O O . ILE A 1 263 ? -48.771 -26.601 72.256 1.00 87.00 263 ILE A O 1
ATOM 2113 N N . ASN A 1 264 ? -48.349 -26.079 70.111 1.00 88.06 264 ASN A N 1
ATOM 2114 C CA . ASN A 1 264 ? -48.403 -27.447 69.620 1.00 88.06 264 ASN A CA 1
ATOM 2115 C C . ASN A 1 264 ? -46.978 -28.016 69.543 1.00 88.06 264 ASN A C 1
ATOM 2117 O O . ASN A 1 264 ? -46.263 -27.802 68.562 1.00 88.06 264 ASN A O 1
ATOM 2121 N N . PHE A 1 265 ? -46.576 -28.747 70.584 1.00 80.94 265 PHE A N 1
ATOM 2122 C CA . PHE A 1 265 ? -45.245 -29.355 70.667 1.00 80.94 265 PHE A CA 1
ATOM 2123 C C . PHE A 1 265 ? -45.010 -30.482 69.647 1.00 80.94 265 PHE A C 1
ATOM 2125 O O . PHE A 1 265 ? -43.858 -30.781 69.342 1.00 80.94 265 PHE A O 1
ATOM 2132 N N . ASP A 1 266 ? -46.069 -31.038 69.053 1.00 86.00 266 ASP A N 1
ATOM 2133 C CA . ASP A 1 266 ? -45.965 -32.062 68.006 1.00 86.00 266 ASP A CA 1
ATOM 2134 C C . ASP A 1 266 ? -45.713 -31.451 66.615 1.00 86.00 266 ASP A C 1
ATOM 2136 O O . ASP A 1 266 ? -45.283 -32.138 65.688 1.00 86.00 266 ASP A O 1
ATOM 2140 N N . LYS A 1 267 ? -45.948 -30.140 66.451 1.00 90.56 267 LYS A N 1
ATOM 2141 C CA . LYS A 1 267 ? -45.787 -29.420 65.180 1.00 90.56 267 LYS A CA 1
ATOM 2142 C C . LYS A 1 267 ? -44.602 -28.453 65.230 1.00 90.56 267 LYS A C 1
ATOM 2144 O O . LYS A 1 267 ? -44.752 -27.251 65.461 1.00 90.56 267 LYS A O 1
ATOM 2149 N N . ILE A 1 268 ? -43.412 -28.984 64.960 1.00 88.88 268 ILE A N 1
ATOM 2150 C CA . ILE A 1 268 ? -42.163 -28.215 64.861 1.00 88.88 268 ILE A CA 1
ATOM 2151 C C . ILE A 1 268 ? -42.125 -27.446 63.532 1.00 88.88 268 ILE A C 1
ATOM 2153 O O . ILE A 1 268 ? -42.244 -28.034 62.460 1.00 88.88 268 ILE A O 1
ATOM 2157 N N . LEU A 1 269 ? -41.923 -26.129 63.602 1.00 92.88 269 LEU A N 1
ATOM 2158 C CA . LEU A 1 269 ? -41.714 -25.249 62.445 1.00 92.88 269 LEU A CA 1
ATOM 2159 C C . LEU A 1 269 ? -40.228 -25.056 62.115 1.00 92.88 269 LEU A C 1
ATOM 2161 O O . LEU A 1 269 ? -39.886 -24.745 60.978 1.00 92.88 269 LEU A O 1
ATOM 2165 N N . GLY A 1 270 ? -39.336 -25.236 63.094 1.00 89.56 270 GLY A N 1
ATOM 2166 C CA . GLY A 1 270 ? -37.895 -25.146 62.875 1.00 89.56 270 GLY A CA 1
ATOM 2167 C C . GLY A 1 270 ? -37.062 -25.558 64.086 1.00 89.56 270 GLY A C 1
ATOM 2168 O O . GLY A 1 270 ? -37.508 -25.475 65.229 1.00 89.56 270 GLY A O 1
ATOM 2169 N N . GLN A 1 271 ? -35.822 -25.981 63.845 1.00 87.38 271 GLN A N 1
ATOM 2170 C CA . GLN A 1 271 ? -34.843 -26.302 64.885 1.00 87.38 271 GLN A CA 1
ATOM 2171 C C . GLN A 1 271 ? -33.618 -25.393 64.757 1.00 87.38 271 GLN A C 1
ATOM 2173 O O . GLN A 1 271 ? -32.942 -25.400 63.735 1.00 87.38 271 GLN A O 1
ATOM 2178 N N . GLY A 1 272 ? -33.317 -24.633 65.812 1.00 80.81 272 GLY A N 1
ATOM 2179 C CA . GLY A 1 272 ? -32.062 -23.893 65.956 1.00 80.81 272 GLY A CA 1
ATOM 2180 C C . GLY A 1 272 ? -31.004 -24.682 66.731 1.00 80.81 272 GLY A C 1
ATOM 2181 O O . GLY A 1 272 ? -31.239 -25.810 67.157 1.00 80.81 272 GLY A O 1
ATOM 2182 N N . SER A 1 273 ? -29.837 -24.083 66.962 1.00 75.31 273 SER A N 1
ATOM 2183 C CA . SER A 1 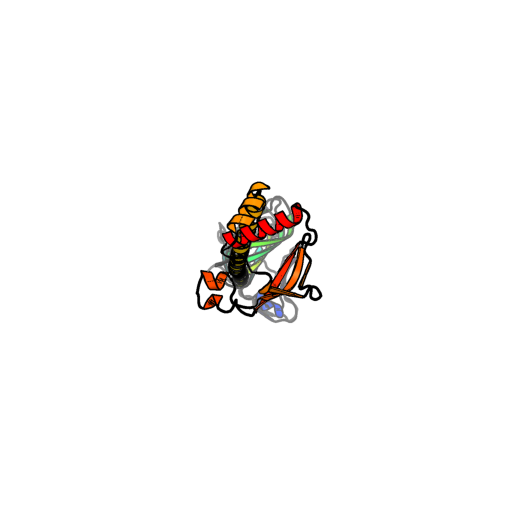273 ? -28.790 -24.675 67.809 1.00 75.31 273 SER A CA 1
ATOM 2184 C C . SER A 1 273 ? -29.197 -24.737 69.289 1.00 75.31 273 SER A C 1
ATOM 2186 O O . SER A 1 273 ? -28.982 -25.757 69.933 1.00 75.31 273 SER A O 1
ATOM 2188 N N . CYS A 1 274 ? -29.845 -23.683 69.800 1.00 74.00 274 CYS A N 1
ATOM 2189 C CA . CYS A 1 274 ? -30.190 -23.519 71.226 1.00 74.00 274 CYS A CA 1
ATOM 2190 C C . CYS A 1 274 ? -31.708 -23.502 71.503 1.00 74.00 274 CYS A C 1
ATOM 2192 O O . CYS A 1 274 ? -32.156 -23.194 72.603 1.00 74.00 274 CYS A O 1
ATOM 2194 N N . SER A 1 275 ? -32.539 -23.746 70.487 1.00 83.31 275 SER A N 1
ATOM 2195 C CA . SER A 1 275 ? -33.999 -23.628 70.602 1.00 83.31 275 SER A CA 1
ATOM 2196 C C . SER A 1 275 ? -34.733 -24.441 69.541 1.00 83.31 275 SER A C 1
ATOM 2198 O O . SER A 1 275 ? -34.163 -24.871 68.532 1.00 83.31 275 SER A O 1
ATOM 2200 N N . SER A 1 276 ? -36.020 -24.651 69.770 1.00 85.75 276 SER A N 1
ATOM 2201 C CA . SER A 1 276 ? -36.957 -25.202 68.796 1.00 85.75 276 SER A CA 1
ATOM 2202 C C . SER A 1 276 ? -38.110 -24.223 68.613 1.00 85.75 276 SER A C 1
ATOM 2204 O O . SER A 1 276 ? -38.544 -23.585 69.570 1.00 85.75 276 SER A O 1
ATOM 2206 N N . VAL A 1 277 ? -38.585 -24.083 67.382 1.00 91.44 277 VAL A N 1
ATOM 2207 C CA . VAL A 1 277 ? -39.725 -23.241 67.028 1.00 91.44 277 VAL A CA 1
ATOM 2208 C C . VAL A 1 277 ? -40.909 -24.151 66.758 1.00 91.44 277 VAL A C 1
ATOM 2210 O O . VAL A 1 277 ? -40.832 -25.026 65.896 1.00 91.44 277 VAL A O 1
ATOM 2213 N N . TYR A 1 278 ? -41.995 -23.934 67.482 1.00 89.69 278 TYR A N 1
ATOM 2214 C CA . TYR A 1 278 ? -43.235 -24.688 67.375 1.00 89.69 278 TYR A CA 1
ATOM 2215 C C . TYR A 1 278 ? -44.332 -23.813 66.790 1.00 89.69 278 TYR A C 1
ATOM 2217 O O . TYR A 1 278 ? -44.302 -22.586 66.901 1.00 89.69 278 TYR A O 1
ATOM 2225 N N . TYR A 1 279 ? -45.314 -24.451 66.172 1.00 92.56 279 TYR A N 1
ATOM 2226 C CA . TYR A 1 279 ? -46.549 -23.776 65.816 1.00 92.56 279 TYR A CA 1
ATOM 2227 C C . TYR A 1 279 ? -47.366 -23.515 67.082 1.00 92.56 279 TYR A C 1
ATOM 2229 O O . TYR A 1 279 ? -47.530 -24.403 67.920 1.00 92.56 279 TYR A O 1
ATOM 2237 N N . GLY A 1 280 ? -47.893 -22.305 67.211 1.00 92.44 280 GLY A N 1
ATOM 2238 C CA . GLY A 1 280 ? -48.789 -21.936 68.291 1.00 92.44 280 GLY A CA 1
ATOM 2239 C C . GLY A 1 280 ? -49.915 -21.026 67.828 1.00 92.44 280 GLY A C 1
ATOM 2240 O O . GLY A 1 280 ? -49.942 -20.572 66.687 1.00 92.44 280 GLY A O 1
ATOM 2241 N N . PHE A 1 281 ? -50.840 -20.760 68.739 1.00 92.81 281 PHE A N 1
ATOM 2242 C CA . PHE A 1 281 ? -51.968 -19.864 68.537 1.00 92.81 281 PHE A CA 1
ATOM 2243 C C . PHE A 1 281 ? -52.052 -18.887 69.709 1.00 92.81 281 PHE A C 1
ATOM 2245 O O . PHE A 1 281 ? -52.097 -19.302 70.871 1.00 92.81 281 PHE A O 1
ATOM 2252 N N . LEU A 1 282 ? -52.052 -17.592 69.403 1.00 92.50 282 LEU A N 1
ATOM 2253 C CA . LEU A 1 282 ? -52.237 -16.521 70.373 1.00 92.50 282 LEU A CA 1
ATOM 2254 C C . LEU A 1 282 ? -53.728 -16.209 70.480 1.00 92.50 282 LEU A C 1
ATOM 2256 O O . LEU A 1 282 ? -54.328 -15.765 69.509 1.00 92.50 282 LEU A O 1
ATOM 2260 N N . LYS A 1 283 ? -54.305 -16.398 71.664 1.00 89.94 283 LYS A N 1
ATOM 2261 C CA . LYS A 1 283 ? -55.701 -16.093 71.976 1.00 89.94 283 LYS A CA 1
ATOM 2262 C C . LYS A 1 283 ? -55.831 -14.697 72.583 1.00 89.94 283 LYS A C 1
ATOM 2264 O O . LYS A 1 283 ? -55.217 -14.391 73.607 1.00 89.94 283 LYS A O 1
ATOM 2269 N N . GLY A 1 284 ? -56.703 -13.885 71.998 1.00 87.81 284 GLY A N 1
ATOM 2270 C CA . GLY A 1 284 ? -56.906 -12.485 72.348 1.00 87.81 284 GLY A CA 1
ATOM 2271 C C . GLY A 1 284 ? -55.858 -11.548 71.733 1.00 87.81 284 GLY A C 1
ATOM 2272 O O . GLY A 1 284 ? -54.963 -11.993 71.012 1.00 87.81 284 GLY A O 1
ATOM 2273 N N . PRO A 1 285 ? -55.971 -10.233 71.985 1.00 85.69 285 PRO A N 1
ATOM 2274 C CA . PRO A 1 285 ? -55.077 -9.236 71.407 1.00 85.69 285 PRO A CA 1
ATOM 2275 C C . PRO A 1 285 ? -53.656 -9.363 71.968 1.00 85.69 285 PRO A C 1
ATOM 2277 O O . PRO A 1 285 ? -53.460 -9.493 73.178 1.00 85.69 285 PRO A O 1
ATOM 2280 N N . SER A 1 286 ? -52.653 -9.267 71.094 1.00 87.00 286 SER A N 1
ATOM 2281 C CA . SER A 1 286 ? -51.252 -9.197 71.510 1.00 87.00 286 SER A CA 1
ATOM 2282 C C . SER A 1 286 ? -50.982 -7.969 72.393 1.00 87.00 286 SER A C 1
ATOM 2284 O O . SER A 1 286 ? -51.575 -6.904 72.181 1.00 87.00 286 SER A O 1
ATOM 2286 N N . PRO A 1 287 ? -50.023 -8.058 73.334 1.00 82.81 287 PRO A N 1
ATOM 2287 C CA . PRO A 1 287 ? -49.579 -6.907 74.121 1.00 82.81 287 PRO A CA 1
ATOM 2288 C C . PRO A 1 287 ? -49.125 -5.722 73.258 1.00 82.81 287 PRO A C 1
ATOM 2290 O O . PRO A 1 287 ? -49.334 -4.563 73.612 1.00 82.81 287 PRO A O 1
ATOM 2293 N N . LEU A 1 288 ? -48.561 -6.008 72.081 1.00 81.69 288 LEU A N 1
ATOM 2294 C CA . LEU A 1 288 ? -48.182 -4.992 71.110 1.00 81.69 288 LEU A CA 1
ATOM 2295 C C . LEU A 1 288 ? -49.393 -4.196 70.602 1.00 81.69 288 LEU A C 1
ATOM 2297 O O . LEU A 1 288 ? -49.346 -2.966 70.561 1.00 81.69 288 LEU A O 1
ATOM 2301 N N . HIS A 1 289 ? -50.478 -4.881 70.229 1.00 82.75 289 HIS A N 1
ATOM 2302 C CA . HIS A 1 289 ? -51.700 -4.215 69.788 1.00 82.75 289 HIS A CA 1
ATOM 2303 C C . HIS A 1 289 ? -52.308 -3.364 70.906 1.00 82.75 289 HIS A C 1
ATOM 2305 O O . HIS A 1 289 ? -52.659 -2.209 70.670 1.00 82.75 289 HIS A O 1
ATOM 2311 N N . LEU A 1 290 ? -52.346 -3.896 72.132 1.00 82.56 290 LEU A N 1
ATOM 2312 C CA . LEU A 1 290 ? -52.835 -3.164 73.304 1.00 82.56 290 LEU A CA 1
ATOM 2313 C C . LEU A 1 290 ? -52.038 -1.877 73.563 1.00 82.56 290 LEU A C 1
ATOM 2315 O O . LEU A 1 290 ? -52.619 -0.875 73.981 1.00 82.56 290 LEU A O 1
ATOM 2319 N N . LYS A 1 291 ? -50.730 -1.891 73.277 1.00 79.50 291 LYS A N 1
ATOM 2320 C CA . LYS A 1 291 ? -49.837 -0.744 73.460 1.00 79.50 291 LYS A CA 1
ATOM 2321 C C . LYS A 1 291 ? -49.918 0.282 72.327 1.00 79.50 291 LYS A C 1
ATOM 2323 O O . LYS A 1 291 ? -49.902 1.477 72.599 1.00 79.50 291 LYS A O 1
ATOM 2328 N N . MET A 1 292 ? -49.961 -0.160 71.069 1.00 80.00 292 MET A N 1
ATOM 2329 C CA . MET A 1 292 ? -49.888 0.743 69.910 1.00 80.00 292 MET A CA 1
ATOM 2330 C C . MET A 1 292 ? -51.245 1.223 69.400 1.00 80.00 292 MET A C 1
ATOM 2332 O O . MET A 1 292 ? -51.312 2.300 68.819 1.00 80.00 292 MET A O 1
ATOM 2336 N N . GLN A 1 293 ? -52.306 0.428 69.575 1.00 76.94 293 GLN A N 1
ATOM 2337 C CA . GLN A 1 293 ? -53.679 0.743 69.147 1.00 76.94 293 GLN A CA 1
ATOM 2338 C C . GLN A 1 293 ? -53.807 1.182 67.673 1.00 76.94 293 GLN A C 1
ATOM 2340 O O . GLN A 1 293 ? -54.707 1.934 67.303 1.00 76.94 293 GLN A O 1
ATOM 2345 N N . MET A 1 294 ? -52.909 0.703 66.808 1.00 79.75 294 MET A N 1
ATOM 2346 C CA . MET A 1 294 ? -52.930 0.983 65.372 1.00 79.75 294 MET A CA 1
ATOM 2347 C C . MET A 1 294 ? -53.794 -0.040 64.628 1.00 79.75 294 MET A C 1
ATOM 2349 O O . MET A 1 294 ? -53.859 -1.210 65.006 1.00 79.75 294 MET A O 1
ATOM 2353 N N . ILE A 1 295 ? -54.395 0.379 63.510 1.00 76.81 295 ILE A N 1
ATOM 2354 C CA . ILE A 1 295 ? -55.186 -0.504 62.632 1.00 76.81 295 ILE A CA 1
ATOM 2355 C C . ILE A 1 295 ? -54.328 -1.680 62.132 1.00 76.81 295 ILE A C 1
ATOM 2357 O O . ILE A 1 295 ? -54.783 -2.819 62.086 1.00 76.81 295 ILE A O 1
ATOM 2361 N N . GLU A 1 296 ? -53.051 -1.434 61.831 1.00 79.75 296 GLU A N 1
ATOM 2362 C CA . GLU A 1 296 ? -52.123 -2.458 61.332 1.00 79.75 296 GLU A CA 1
ATOM 2363 C C . GLU A 1 296 ? -51.808 -3.558 62.356 1.00 79.75 296 GLU A C 1
ATOM 2365 O O . GLU A 1 296 ? -51.515 -4.690 61.966 1.00 79.75 296 GLU A O 1
ATOM 2370 N N . THR A 1 297 ? -51.884 -3.255 63.657 1.00 79.38 297 THR A N 1
ATOM 2371 C CA . THR A 1 297 ? -51.598 -4.224 64.726 1.00 79.38 297 THR A CA 1
ATOM 2372 C C . THR A 1 297 ? -52.833 -5.007 65.165 1.00 79.38 297 THR A C 1
ATOM 2374 O O . THR A 1 297 ? -52.697 -5.984 65.894 1.00 79.38 297 THR A O 1
ATOM 2377 N N . GLN A 1 298 ? -54.028 -4.655 64.674 1.00 79.50 298 GLN A N 1
ATOM 2378 C CA . GLN A 1 298 ? -55.280 -5.360 64.983 1.00 79.50 298 GLN A CA 1
ATOM 2379 C C . GLN A 1 298 ? -55.258 -6.829 64.535 1.00 79.50 298 GLN A C 1
ATOM 2381 O O . GLN A 1 298 ? -55.860 -7.686 65.174 1.00 79.50 298 GLN A O 1
ATOM 2386 N N . ARG A 1 299 ? -54.508 -7.139 63.469 1.00 82.62 299 ARG A N 1
ATOM 2387 C CA . ARG A 1 299 ? -54.306 -8.514 62.973 1.00 82.62 299 ARG A CA 1
ATOM 2388 C C . ARG A 1 299 ? -53.533 -9.417 63.940 1.00 82.62 299 ARG A C 1
ATOM 2390 O O . ARG A 1 299 ? -53.466 -10.620 63.722 1.00 82.62 299 ARG A O 1
ATOM 2397 N N . PHE A 1 300 ? -52.912 -8.850 64.974 1.00 85.12 300 PHE A N 1
ATOM 2398 C CA . PHE A 1 300 ? -52.153 -9.584 65.984 1.00 85.12 300 PHE A CA 1
ATOM 2399 C C . PHE A 1 300 ? -53.028 -9.974 67.183 1.00 85.12 300 PHE A C 1
ATOM 2401 O O . PHE A 1 300 ? -52.591 -9.870 68.328 1.00 85.12 300 PHE A O 1
ATOM 2408 N N . GLY A 1 301 ? -54.273 -10.376 66.929 1.00 85.25 301 GLY A N 1
ATOM 2409 C CA . GLY A 1 301 ? -55.163 -10.984 67.911 1.00 85.25 301 GLY A CA 1
ATOM 2410 C C . GLY A 1 301 ? -55.822 -12.224 67.320 1.00 85.25 301 GLY A C 1
ATOM 2411 O O . GLY A 1 301 ? -56.144 -12.220 66.134 1.00 85.25 301 GLY A O 1
ATOM 2412 N N . ASP A 1 302 ? -55.981 -13.272 68.132 1.00 89.94 302 ASP A N 1
ATOM 2413 C CA . ASP A 1 302 ? -56.530 -14.569 67.697 1.00 89.94 302 ASP A CA 1
ATOM 2414 C C . ASP A 1 302 ? -55.834 -15.112 66.434 1.00 89.94 302 ASP A C 1
ATOM 2416 O O . ASP A 1 302 ? -56.474 -15.439 65.432 1.00 89.94 302 ASP A O 1
ATOM 2420 N N . CYS A 1 303 ? -54.499 -15.165 66.464 1.00 92.06 303 CYS A N 1
ATOM 2421 C CA . CYS A 1 303 ? -53.683 -15.469 65.293 1.00 92.06 303 CYS A CA 1
ATOM 2422 C C . CYS A 1 303 ? -52.677 -16.604 65.512 1.00 92.06 303 CYS A C 1
ATOM 2424 O O . CYS A 1 303 ? -52.239 -16.900 66.627 1.00 92.06 303 CYS A O 1
ATOM 2426 N N . ASP A 1 304 ? -52.286 -17.220 64.398 1.00 93.94 304 ASP A N 1
ATOM 2427 C CA . ASP A 1 304 ? -51.212 -18.205 64.350 1.00 93.94 304 ASP A CA 1
ATOM 2428 C C . ASP A 1 304 ? -49.856 -17.544 64.611 1.00 93.94 304 ASP A C 1
ATOM 2430 O O . ASP A 1 304 ? -49.516 -16.516 64.019 1.00 93.94 304 ASP A O 1
ATOM 2434 N N . VAL A 1 305 ? -49.051 -18.169 65.466 1.00 92.75 305 VAL A N 1
ATOM 2435 C CA . VAL A 1 305 ? -47.736 -17.670 65.876 1.00 92.75 305 VAL A CA 1
ATOM 2436 C C . VAL A 1 305 ? -46.669 -18.757 65.797 1.00 92.75 305 VAL A C 1
ATOM 2438 O O . VAL A 1 305 ? -46.936 -19.952 65.926 1.00 92.75 305 VAL A O 1
ATOM 2441 N N . ALA A 1 306 ? -45.423 -18.330 65.607 1.00 93.25 306 ALA A N 1
ATOM 2442 C CA . ALA A 1 306 ? -44.252 -19.183 65.750 1.00 93.25 306 ALA A CA 1
ATOM 2443 C C . ALA A 1 306 ? -43.665 -18.989 67.154 1.00 93.25 306 ALA A C 1
ATOM 2445 O O . ALA A 1 306 ? -43.230 -17.892 67.503 1.00 93.25 306 ALA A O 1
ATOM 2446 N N . VAL A 1 307 ? -43.648 -20.048 67.964 1.00 88.50 307 VAL A N 1
ATOM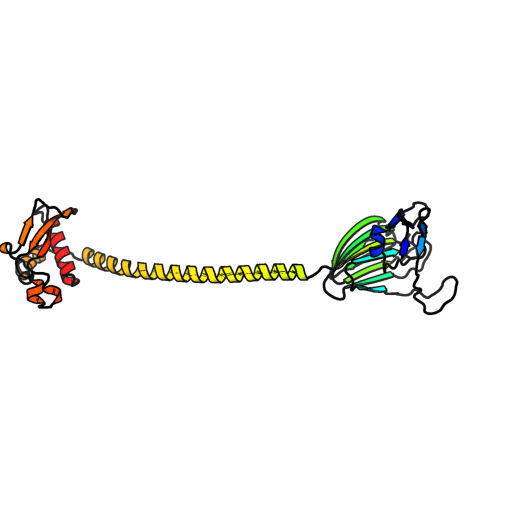 2447 C CA . VAL A 1 307 ? -43.220 -19.986 69.367 1.00 88.50 307 VAL A CA 1
ATOM 2448 C C . VAL A 1 307 ? -41.843 -20.614 69.516 1.00 88.50 307 VAL A C 1
ATOM 2450 O O . VAL A 1 307 ? -41.678 -21.822 69.356 1.00 88.50 307 VAL A O 1
ATOM 2453 N N . LYS A 1 308 ? -40.838 -19.788 69.814 1.00 90.25 308 LYS A N 1
ATOM 2454 C CA . LYS A 1 308 ? -39.451 -20.223 70.013 1.00 90.25 308 LYS A CA 1
ATOM 2455 C C . LYS A 1 308 ? -39.217 -20.575 71.483 1.00 90.25 308 LYS A C 1
ATOM 2457 O O . LYS A 1 308 ? -39.344 -19.721 72.353 1.00 90.25 308 LYS A O 1
ATOM 2462 N N . VAL A 1 309 ? -38.854 -21.827 71.746 1.00 82.00 309 VAL A N 1
ATOM 2463 C CA . VAL A 1 309 ? -38.662 -22.394 73.088 1.00 82.00 309 VAL A CA 1
ATOM 2464 C C . VAL A 1 309 ? -37.217 -22.880 73.229 1.00 82.00 309 VAL A C 1
ATOM 2466 O O . VAL A 1 309 ? -36.699 -23.557 72.337 1.00 82.00 309 VAL A O 1
ATOM 2469 N N . ALA A 1 310 ? -36.550 -22.530 74.331 1.00 79.25 310 ALA A N 1
ATOM 2470 C CA . ALA A 1 310 ? -35.208 -23.028 74.646 1.00 79.25 310 ALA A CA 1
ATOM 2471 C C . ALA A 1 310 ? -35.244 -24.545 74.915 1.00 79.25 310 ALA A C 1
ATOM 2473 O O . ALA A 1 310 ? -36.189 -25.034 75.535 1.00 79.25 310 ALA A O 1
ATOM 2474 N N . ARG A 1 311 ? -34.245 -25.300 74.434 1.00 67.38 311 ARG A N 1
ATOM 2475 C CA . ARG A 1 311 ? -34.253 -26.774 74.557 1.00 67.38 311 ARG A CA 1
ATOM 2476 C C . ARG A 1 311 ? -33.848 -27.243 75.940 1.00 67.38 311 ARG A C 1
ATOM 2478 O O . ARG A 1 311 ? -34.460 -28.166 76.466 1.00 67.38 311 ARG A O 1
ATOM 2485 N N . ASN A 1 312 ? -32.846 -26.599 76.522 1.00 64.69 312 ASN A N 1
ATOM 2486 C CA . ASN A 1 312 ? -32.422 -26.854 77.880 1.00 64.69 312 ASN A CA 1
ATOM 2487 C C . ASN A 1 312 ? -32.622 -25.590 78.705 1.00 64.69 312 ASN A C 1
ATOM 2489 O O . ASN A 1 312 ? -32.239 -24.491 78.304 1.00 64.69 312 ASN A O 1
ATOM 2493 N N . ILE A 1 313 ? -33.134 -25.749 79.925 1.00 57.62 313 ILE A N 1
ATOM 2494 C CA . ILE A 1 313 ? -33.132 -24.685 80.940 1.00 57.62 313 ILE A CA 1
ATOM 2495 C C . ILE A 1 313 ? -31.712 -24.589 81.539 1.00 57.62 313 ILE A C 1
ATOM 2497 O O . ILE A 1 313 ? -31.492 -24.681 82.743 1.00 57.62 313 ILE A O 1
ATOM 2501 N N . GLY A 1 314 ? -30.708 -24.481 80.669 1.00 58.41 314 GLY A N 1
ATOM 2502 C CA . GLY A 1 314 ? -29.347 -24.095 81.009 1.00 58.41 314 GLY A CA 1
ATOM 2503 C C . GLY A 1 314 ? -29.225 -22.578 80.898 1.00 58.41 314 GLY A C 1
ATOM 2504 O O . GLY A 1 314 ? -29.822 -21.972 80.008 1.00 58.41 314 GLY A O 1
ATOM 2505 N N . LYS A 1 315 ? -28.452 -21.948 81.793 1.00 59.91 315 LYS A N 1
ATOM 2506 C CA . LYS A 1 315 ? -28.339 -20.477 81.854 1.00 59.91 315 LYS A CA 1
ATOM 2507 C C . LYS A 1 315 ? -27.946 -19.865 80.500 1.00 59.91 315 LYS A C 1
ATOM 2509 O O . LYS A 1 315 ? -28.563 -18.895 80.088 1.00 59.91 315 LYS A O 1
ATOM 2514 N N . ASN A 1 316 ? -27.040 -20.502 79.758 1.00 68.00 316 ASN A N 1
ATOM 2515 C CA . ASN A 1 316 ? -26.514 -19.954 78.503 1.00 68.00 316 ASN A CA 1
ATOM 2516 C C . ASN A 1 316 ? -27.543 -19.917 77.351 1.00 68.00 316 ASN A C 1
ATOM 2518 O O . ASN A 1 316 ? -27.576 -18.943 76.602 1.00 68.00 316 ASN A O 1
ATOM 2522 N N . GLU A 1 317 ? -28.388 -20.945 77.193 1.00 67.38 317 GLU A N 1
ATOM 2523 C CA . GLU A 1 317 ? -29.393 -20.989 76.110 1.00 67.38 317 GLU A CA 1
ATOM 2524 C C . GLU A 1 317 ? -30.523 -19.978 76.360 1.00 67.38 317 GLU A C 1
ATOM 2526 O O . GLU A 1 317 ? -30.978 -19.291 75.443 1.00 67.38 317 GLU A O 1
ATOM 2531 N N . LEU A 1 318 ? -30.935 -19.847 77.625 1.00 70.00 318 LEU A N 1
ATOM 2532 C CA . LEU A 1 318 ? -31.942 -18.880 78.050 1.00 70.00 318 LEU A CA 1
ATOM 2533 C C . LEU A 1 318 ? -31.426 -17.437 77.925 1.00 70.00 318 LEU A C 1
ATOM 2535 O O . LEU A 1 318 ? -32.139 -16.573 77.421 1.00 70.00 318 LEU A O 1
ATOM 2539 N N . GLU A 1 319 ? -30.177 -17.185 78.327 1.00 73.44 319 GLU A N 1
ATOM 2540 C CA . GLU A 1 319 ? -29.501 -15.892 78.160 1.00 73.44 319 GLU A CA 1
ATOM 2541 C C . GLU A 1 319 ? -29.449 -15.458 76.692 1.00 73.44 319 GLU A C 1
ATOM 2543 O O . GLU A 1 319 ? -29.734 -14.303 76.375 1.00 73.44 319 GLU A O 1
ATOM 2548 N N . GLN A 1 320 ? -29.140 -16.382 75.782 1.00 75.88 320 GLN A N 1
ATOM 2549 C CA . GLN A 1 320 ? -29.121 -16.098 74.350 1.00 75.88 320 GLN A CA 1
ATOM 2550 C C . GLN A 1 320 ? -30.510 -15.714 73.820 1.00 75.88 320 GLN A C 1
ATOM 2552 O O . GLN A 1 320 ? -30.629 -14.738 73.079 1.00 75.88 320 GLN A O 1
ATOM 2557 N N . LEU A 1 321 ? -31.565 -16.428 74.230 1.00 78.56 321 LEU A N 1
ATOM 2558 C CA . LEU A 1 321 ? -32.934 -16.110 73.820 1.00 78.56 321 LEU A CA 1
ATOM 2559 C C . LEU A 1 321 ? -33.377 -14.732 74.338 1.00 78.56 321 LEU A C 1
ATOM 2561 O O . LEU A 1 321 ? -33.994 -13.967 73.599 1.00 78.56 321 LEU A O 1
ATOM 2565 N N . TYR A 1 322 ? -33.016 -14.372 75.574 1.00 77.50 322 TYR A N 1
ATOM 2566 C CA . TYR A 1 322 ? -33.304 -13.040 76.115 1.00 77.50 322 TYR A CA 1
ATOM 2567 C C . TYR A 1 322 ? -32.552 -11.926 75.384 1.00 77.50 322 TYR A C 1
ATOM 2569 O O . TYR A 1 322 ? -33.152 -10.888 75.106 1.00 77.50 322 TYR A O 1
ATOM 2577 N N . LYS A 1 323 ? -31.282 -12.136 75.012 1.00 79.56 323 LYS A N 1
ATOM 2578 C CA . LYS A 1 323 ? -30.544 -11.175 74.175 1.00 79.56 323 LYS A CA 1
ATOM 2579 C C . LYS A 1 323 ? -31.249 -10.950 72.842 1.00 79.56 323 LYS A C 1
ATOM 2581 O O . LYS A 1 323 ? -31.462 -9.805 72.459 1.00 79.56 323 LYS A O 1
ATOM 2586 N N . GLU A 1 324 ? -31.662 -12.022 72.168 1.00 78.69 324 GLU A N 1
ATOM 2587 C CA . GLU A 1 324 ? -32.412 -11.919 70.912 1.00 78.69 324 GLU A CA 1
ATOM 2588 C C . GLU A 1 324 ? -33.719 -11.127 71.088 1.00 78.69 324 GLU A C 1
ATOM 2590 O O . GLU A 1 324 ? -33.995 -10.225 70.298 1.00 78.69 324 GLU A O 1
ATOM 2595 N N . ILE A 1 325 ? -34.490 -11.396 72.149 1.00 79.94 325 ILE A N 1
ATOM 2596 C CA . ILE A 1 325 ? -35.726 -10.657 72.458 1.00 79.94 325 ILE A CA 1
ATOM 2597 C C . ILE A 1 325 ? -35.439 -9.164 72.670 1.00 79.94 325 ILE A C 1
ATOM 2599 O O . ILE A 1 325 ? -36.170 -8.318 72.153 1.00 79.94 325 ILE A O 1
ATOM 2603 N N . THR A 1 326 ? -34.384 -8.823 73.412 1.00 77.81 326 THR A N 1
ATOM 2604 C CA . THR A 1 326 ? -34.003 -7.427 73.664 1.00 77.81 326 THR A CA 1
ATOM 2605 C C . THR A 1 326 ? -33.617 -6.713 72.375 1.00 77.81 326 THR A C 1
ATOM 2607 O O . THR A 1 326 ? -34.101 -5.610 72.132 1.00 77.81 326 THR A O 1
ATOM 2610 N N . VAL A 1 327 ? -32.830 -7.357 71.509 1.00 77.62 327 VAL A N 1
ATOM 2611 C CA . VAL A 1 327 ? -32.460 -6.800 70.200 1.00 77.62 327 VAL A CA 1
ATOM 2612 C C . VAL A 1 327 ? -33.695 -6.524 69.346 1.00 77.62 327 VAL A C 1
ATOM 2614 O O . VAL A 1 327 ? -33.828 -5.421 68.817 1.00 77.62 327 VAL A O 1
ATOM 2617 N N . MET A 1 328 ? -34.629 -7.476 69.250 1.00 77.00 328 MET A N 1
ATOM 2618 C CA . MET A 1 328 ? -35.847 -7.292 68.448 1.00 77.00 328 MET A CA 1
ATOM 2619 C C . MET A 1 328 ? -36.702 -6.129 68.964 1.00 77.00 328 MET A C 1
ATOM 2621 O O . MET A 1 328 ? -37.162 -5.300 68.176 1.00 77.00 328 MET A O 1
ATOM 2625 N N . LYS A 1 329 ? -36.817 -5.982 70.292 1.00 72.81 329 LYS A N 1
ATOM 2626 C CA . LYS A 1 329 ? -37.493 -4.833 70.915 1.00 72.81 329 LYS A CA 1
ATOM 2627 C C . LYS A 1 329 ? -36.805 -3.505 70.585 1.00 72.81 329 LYS A C 1
ATOM 2629 O O . LYS A 1 329 ? -37.492 -2.552 70.224 1.00 72.81 329 LYS A O 1
ATOM 2634 N N . THR A 1 330 ? -35.476 -3.430 70.686 1.00 70.56 330 THR A N 1
ATOM 2635 C CA . THR A 1 330 ? -34.713 -2.202 70.391 1.00 70.56 330 THR A CA 1
ATOM 2636 C C . THR A 1 330 ? -34.819 -1.793 68.924 1.00 70.56 330 THR A C 1
ATOM 2638 O O . THR A 1 330 ? -34.898 -0.604 68.627 1.00 70.56 330 THR A O 1
ATOM 2641 N N . LEU A 1 331 ? -34.853 -2.758 68.002 1.00 69.06 331 LEU A N 1
ATOM 2642 C CA . LEU A 1 331 ? -34.945 -2.486 66.566 1.00 69.06 331 LEU A CA 1
ATOM 2643 C C . LEU A 1 331 ? -36.351 -2.061 66.107 1.00 69.06 331 LEU A C 1
ATOM 2645 O O . LEU A 1 331 ? -36.518 -1.715 64.940 1.00 69.06 331 LEU A O 1
ATOM 2649 N N . GLY A 1 332 ? -37.360 -2.098 66.985 1.00 61.56 332 GLY A N 1
ATOM 2650 C CA . GLY A 1 332 ? -38.744 -1.789 66.618 1.00 61.56 332 GLY A CA 1
ATOM 2651 C C . GLY A 1 332 ? -39.374 -2.818 65.673 1.00 61.56 332 GLY A C 1
ATOM 2652 O O . GLY A 1 332 ? -40.427 -2.543 65.109 1.00 61.56 332 GLY A O 1
ATOM 2653 N N . TYR A 1 333 ? -38.748 -3.988 65.507 1.00 57.50 333 TYR A N 1
ATOM 2654 C CA . TYR A 1 333 ? -39.347 -5.144 64.845 1.00 57.50 333 TYR A CA 1
ATOM 2655 C C . TYR A 1 333 ? -40.099 -5.941 65.907 1.00 57.50 333 TYR A C 1
ATOM 2657 O O . TYR A 1 333 ? -39.516 -6.760 66.619 1.00 57.50 333 TYR A O 1
ATOM 2665 N N . HIS A 1 334 ? -41.381 -5.630 66.046 1.00 58.53 334 HIS A N 1
ATOM 2666 C CA . HIS A 1 334 ? -42.316 -6.291 66.949 1.00 58.53 334 HIS A CA 1
ATOM 2667 C C . HIS A 1 334 ? -43.459 -6.942 66.177 1.00 58.53 334 HIS A C 1
ATOM 2669 O O . HIS A 1 334 ? -43.834 -6.411 65.105 1.00 58.53 334 HIS A O 1
#

Sequence (334 aa):
MNYNGSLKVKAVTGYNETYILFEYGENDAKLWNNVIVSGNLITLIIPPRGSLDITFQTTYGSVANGIMSGNINNQIYTREFRDDTIYDILMSSDYPIPNFYNDVFKRKTVTCLSGFANFNITIVYADLRNGILQFNYSTTSKIYENRIVTNELLSFTADEMTISAGSYKPWNGFLLRYEASYVNEEKTNKIIFIIVGSFAGIAVISLVAIGILIYYLRKKGKEKQRLEGICDILTNMQMTKDDLIGYKEKTDELFIKDSNIFINFDKILGQGSCSSVYYGFLKGPSPLHLKMQMIETQRFGDCDVAVKVARNIGKNELEQLYKEITVMKTLGYH